Protein AF-H6QAI2-F1 (afdb_monomer_lite)

Sequence (310 aa):
MNLTTLIYILVVLDVVSALYLVNWGPFPLVIKELGAPTAYLNVYVHVPAAIVLYIAAAVALILAVWGVWRGASERVVKWMDFSAYAVALLGWYAFISGTIWAAESWGTPFALDPRQMSILVLALVFSIYPAIRRGVEDPDRSVKLAQVFIIAGFVLVVVSLVAPIVAQALHPRPGSTLTGTMGAYMGVRILLLTALFFALFFSKARGAGWLYVAGALAAVLLMYPWFVHHPLRVVNVTQSTIVLEDGTTLNVPPDSVLSPAFFNGTPTLPKNFVAVEGGGVFLVRHFSAYVNTALYFAFIFILLKIRERL

InterPro domains:
  IPR002541 Cytochrome c assembly protein [PF01578] (30-159)
  IPR045062 Cytochrome c-type biogenesis protein CcsA/CcmC [PTHR30071] (44-198)

Foldseek 3Di:
DDLLVVLLVLLVCLLVLLLCQLVPNDWDLDDPFAFARLLCSLLQLQVLLVLLLLVLLVLLLVLLVCCVVPNHDPLSLLSNLLSLVSNLLSLVLNLVLCLLSCCGGVVHSCPVFQLSVLSVVLNVLSVCLVCLCPVDPDNRVSSNVSSVSSNVSCVSVVSNLCVVVPDPGPDDHPPPQLDDRSNVSSVVSNVSVNSSSVSLSPDANVPSLVSLVVSLVVLVVLLVCCVPFVWFFFADDDQQWTATPVRDIDRHGCCQAPPPCDDPNHGRRGSFTWGADPNDIYTDRDSSSSVSSSSSSVSVSVSSVVSVVD

Structure (mmCIF, N/CA/C/O backbone):
data_AF-H6QAI2-F1
#
_entry.id   AF-H6QAI2-F1
#
loop_
_atom_site.group_PDB
_atom_site.id
_atom_site.type_symbol
_atom_site.label_atom_id
_atom_site.label_alt_id
_atom_site.label_comp_id
_atom_site.label_asym_id
_atom_site.label_entity_id
_atom_site.label_seq_id
_atom_site.pdbx_PDB_ins_code
_atom_site.Cartn_x
_atom_site.Cartn_y
_atom_site.Cartn_z
_atom_site.occupancy
_atom_site.B_iso_or_equiv
_atom_site.auth_seq_id
_atom_site.auth_comp_id
_atom_site.auth_asym_id
_atom_site.auth_atom_id
_atom_site.pdbx_PDB_model_num
ATOM 1 N N . MET A 1 1 ? -20.106 20.732 3.509 1.00 79.81 1 MET A N 1
ATOM 2 C CA . MET A 1 1 ? -20.126 19.373 2.919 1.00 79.81 1 MET A CA 1
ATOM 3 C C . MET A 1 1 ? -20.274 18.360 4.043 1.00 79.81 1 MET A C 1
ATOM 5 O O . MET A 1 1 ? -19.579 18.508 5.039 1.00 79.81 1 MET A O 1
ATOM 9 N N . ASN A 1 2 ? -21.185 17.387 3.938 1.00 93.38 2 ASN A N 1
ATOM 10 C CA . ASN A 1 2 ? -21.322 16.363 4.980 1.00 93.38 2 ASN A CA 1
ATOM 11 C C . ASN A 1 2 ? -20.211 15.299 4.857 1.00 93.38 2 ASN A C 1
ATOM 13 O O . ASN A 1 2 ? -19.586 15.151 3.804 1.00 93.38 2 ASN A O 1
ATOM 17 N N . LEU A 1 3 ? -19.959 14.561 5.939 1.00 92.94 3 LEU A N 1
ATOM 18 C CA . LEU A 1 3 ? -18.847 13.612 6.000 1.00 92.94 3 LEU A CA 1
ATOM 19 C C . LEU A 1 3 ? -19.011 12.418 5.045 1.00 92.94 3 LEU A C 1
ATOM 21 O O . LEU A 1 3 ? -18.030 11.896 4.528 1.00 92.94 3 LEU A O 1
ATOM 25 N N . THR A 1 4 ? -20.243 11.998 4.769 1.00 94.81 4 THR A N 1
ATOM 26 C CA . THR A 1 4 ? -20.512 10.917 3.815 1.00 94.81 4 THR A CA 1
ATOM 27 C C . THR A 1 4 ? -20.112 11.324 2.398 1.00 94.81 4 THR A C 1
ATOM 29 O O . THR A 1 4 ? -19.421 10.566 1.722 1.00 94.81 4 THR A O 1
ATOM 32 N N . THR A 1 5 ? -20.472 12.536 1.967 1.00 95.56 5 THR A N 1
ATOM 33 C CA . THR A 1 5 ? -20.042 13.115 0.688 1.00 95.56 5 THR A CA 1
ATOM 34 C C . THR A 1 5 ? -18.521 13.231 0.620 1.00 95.56 5 THR A C 1
ATOM 36 O O . THR A 1 5 ? -17.943 12.898 -0.410 1.00 95.56 5 THR A O 1
ATOM 39 N N . LEU A 1 6 ? -17.861 13.623 1.719 1.00 96.50 6 LEU A N 1
ATOM 40 C CA . LEU A 1 6 ? -16.397 13.636 1.779 1.00 96.50 6 LEU A CA 1
ATOM 41 C C . LEU A 1 6 ? -15.812 12.241 1.520 1.00 96.50 6 LEU A C 1
ATOM 43 O O . LEU A 1 6 ? -14.907 12.120 0.705 1.00 96.50 6 LEU A O 1
ATOM 47 N N . ILE A 1 7 ? -16.340 11.187 2.154 1.00 97.19 7 ILE A N 1
ATOM 48 C CA . ILE A 1 7 ? -15.856 9.814 1.933 1.00 97.19 7 ILE A CA 1
ATOM 49 C C . ILE A 1 7 ? -16.009 9.408 0.462 1.00 97.19 7 ILE A C 1
ATOM 51 O O . ILE A 1 7 ? -15.068 8.861 -0.102 1.00 97.19 7 ILE A O 1
ATOM 55 N N . TYR A 1 8 ? -17.139 9.709 -0.187 1.00 97.44 8 TYR A N 1
ATOM 56 C CA . TYR A 1 8 ? -17.305 9.440 -1.622 1.00 97.44 8 TYR A CA 1
ATOM 57 C C . TYR A 1 8 ? -16.247 10.144 -2.476 1.00 97.44 8 TYR A C 1
ATOM 59 O O . TYR A 1 8 ? -15.659 9.516 -3.353 1.00 97.44 8 TYR A O 1
ATOM 67 N N . ILE A 1 9 ? -15.971 11.420 -2.197 1.00 97.94 9 ILE A N 1
ATOM 68 C CA . ILE A 1 9 ? -14.936 12.180 -2.907 1.00 97.94 9 ILE A CA 1
ATOM 69 C C . ILE A 1 9 ? -13.562 11.546 -2.686 1.00 97.94 9 ILE A C 1
ATOM 71 O O . ILE A 1 9 ? -12.840 11.323 -3.652 1.00 97.94 9 ILE A O 1
ATOM 75 N N . LEU A 1 10 ? -13.214 11.205 -1.442 1.00 98.31 10 LEU A N 1
ATOM 76 C CA . LEU A 1 10 ? -11.937 10.563 -1.124 1.00 98.31 10 LEU A CA 1
ATOM 77 C C . LEU A 1 10 ? -11.791 9.214 -1.841 1.00 98.31 10 LEU A C 1
ATOM 79 O O . LEU A 1 10 ? -10.725 8.941 -2.377 1.00 98.31 10 LEU A O 1
ATOM 83 N N . VAL A 1 11 ? -12.858 8.412 -1.917 1.00 98.38 11 VAL A N 1
ATOM 84 C CA . VAL A 1 11 ? -12.867 7.134 -2.650 1.00 98.38 11 VAL A CA 1
ATOM 85 C C . VAL A 1 11 ? -12.679 7.346 -4.154 1.00 98.38 11 VAL A C 1
ATOM 87 O O . VAL A 1 11 ? -11.876 6.649 -4.768 1.00 98.38 11 VAL A O 1
ATOM 90 N N . VAL A 1 12 ? -13.374 8.311 -4.763 1.00 98.44 12 VAL A N 1
ATOM 91 C CA . VAL A 1 12 ? -13.206 8.621 -6.196 1.00 98.44 12 VAL A CA 1
ATOM 92 C C . VAL A 1 12 ? -11.781 9.083 -6.482 1.00 98.44 12 VAL A C 1
ATOM 94 O O . VAL A 1 12 ? -11.136 8.557 -7.387 1.00 98.44 12 VAL A O 1
ATOM 97 N N . LEU A 1 13 ? -11.269 10.030 -5.691 1.00 98.56 13 LEU A N 1
ATOM 98 C CA . LEU A 1 13 ? -9.896 10.517 -5.822 1.00 98.56 13 LEU A CA 1
ATOM 99 C C . LEU A 1 13 ? -8.891 9.382 -5.643 1.00 98.56 13 LEU A C 1
ATOM 101 O O . LEU A 1 13 ? -7.888 9.338 -6.351 1.00 98.56 13 LEU A O 1
ATOM 105 N N . ASP A 1 14 ? -9.155 8.454 -4.726 1.00 98.62 14 ASP A N 1
ATOM 106 C CA . ASP A 1 14 ? -8.298 7.306 -4.479 1.00 98.62 14 ASP A CA 1
ATOM 107 C C . ASP A 1 14 ? -8.252 6.365 -5.685 1.00 98.62 14 ASP A C 1
ATOM 109 O O . ASP A 1 14 ? -7.175 6.111 -6.225 1.00 98.62 14 ASP A O 1
ATOM 113 N N . VAL A 1 15 ? -9.408 5.922 -6.176 1.00 98.62 15 VAL A N 1
ATOM 114 C CA . VAL A 1 15 ? -9.481 5.032 -7.343 1.00 98.62 15 VAL A CA 1
ATOM 115 C C . VAL A 1 15 ? -8.829 5.672 -8.569 1.00 98.62 15 VAL A C 1
ATOM 117 O O . VAL A 1 15 ? -7.979 5.051 -9.210 1.00 98.62 15 VAL A O 1
ATOM 120 N N . VAL A 1 16 ? -9.169 6.929 -8.866 1.00 98.56 16 VAL A N 1
ATOM 121 C CA . VAL A 1 16 ? -8.638 7.649 -10.033 1.00 98.56 16 VAL A CA 1
ATOM 122 C C . VAL A 1 16 ? -7.129 7.836 -9.921 1.00 98.56 16 VAL A C 1
ATOM 124 O O . VAL A 1 16 ? -6.408 7.552 -10.875 1.00 98.56 16 VAL A O 1
ATOM 127 N N . SER A 1 17 ? -6.625 8.276 -8.766 1.00 98.56 17 SER A N 1
ATOM 128 C CA . SER A 1 17 ? -5.187 8.517 -8.606 1.00 98.56 17 SER A CA 1
ATOM 129 C C . SER A 1 17 ? -4.365 7.229 -8.567 1.00 98.56 17 SER A C 1
ATOM 131 O O . SER A 1 17 ? -3.258 7.228 -9.096 1.00 98.56 17 SER A O 1
ATOM 133 N N . ALA A 1 18 ? -4.878 6.124 -8.007 1.00 98.56 18 ALA A N 1
ATOM 134 C CA . ALA A 1 18 ? -4.213 4.819 -8.088 1.00 98.56 18 ALA A CA 1
ATOM 135 C C . ALA A 1 18 ? -4.072 4.362 -9.546 1.00 98.56 18 ALA A C 1
ATOM 137 O O . ALA A 1 18 ? -2.953 4.109 -9.985 1.00 98.56 18 ALA A O 1
ATOM 138 N N . LEU A 1 19 ? -5.173 4.330 -10.308 1.00 98.56 19 LEU A N 1
ATOM 139 C CA . LEU A 1 19 ? -5.160 3.925 -11.721 1.00 98.56 19 LEU A CA 1
ATOM 140 C C . LEU A 1 19 ? -4.276 4.837 -12.576 1.00 98.56 19 LEU A C 1
ATOM 142 O O . LEU A 1 19 ? -3.519 4.356 -13.416 1.00 98.56 19 LEU A O 1
ATOM 146 N N . TYR A 1 20 ? -4.338 6.150 -12.340 1.00 98.38 20 TYR A N 1
ATOM 147 C CA . TYR A 1 20 ? -3.504 7.108 -13.053 1.00 98.38 20 TYR A CA 1
ATOM 148 C C . TYR A 1 20 ? -2.015 6.865 -12.786 1.00 98.38 20 TYR A C 1
ATOM 150 O O . TYR A 1 20 ? -1.219 6.745 -13.717 1.00 98.38 20 TYR A O 1
ATOM 158 N N . LEU A 1 21 ? -1.620 6.758 -11.516 1.00 98.19 21 LEU A N 1
ATOM 159 C CA . LEU A 1 21 ? -0.208 6.668 -11.154 1.00 98.19 21 LEU A CA 1
ATOM 160 C C . LEU A 1 21 ? 0.429 5.340 -11.556 1.00 98.19 21 LEU A C 1
ATOM 162 O O . LEU A 1 21 ? 1.591 5.342 -11.943 1.00 98.19 21 LEU A O 1
ATOM 166 N N . VAL A 1 22 ? -0.297 4.221 -11.545 1.00 97.56 22 VAL A N 1
ATOM 167 C CA . VAL A 1 22 ? 0.286 2.944 -12.001 1.00 97.56 22 VAL A CA 1
ATOM 168 C C . VAL A 1 22 ? 0.444 2.842 -13.517 1.00 97.56 22 V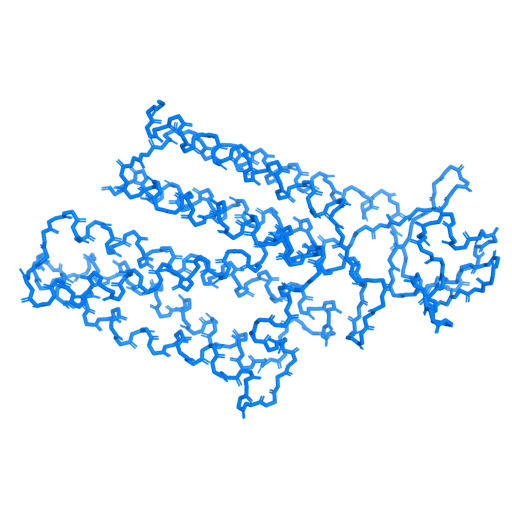AL A C 1
ATOM 170 O O . VAL A 1 22 ? 1.088 1.913 -13.994 1.00 97.56 22 VAL A O 1
ATOM 173 N N . ASN A 1 23 ? -0.093 3.800 -14.275 1.00 95.75 23 ASN A N 1
ATOM 174 C CA . ASN A 1 23 ? 0.022 3.823 -15.730 1.00 95.75 23 ASN A CA 1
ATOM 175 C C . ASN A 1 23 ? 0.916 4.971 -16.242 1.00 95.75 23 ASN A C 1
ATOM 177 O O . ASN A 1 23 ? 1.736 4.774 -17.148 1.00 95.75 23 ASN A O 1
ATOM 181 N N . TRP A 1 24 ? 0.802 6.148 -15.619 1.00 95.88 24 TRP A N 1
ATOM 182 C CA . TRP A 1 24 ? 1.478 7.392 -16.014 1.00 95.88 24 TRP A CA 1
ATOM 183 C C . TRP A 1 24 ? 2.294 8.049 -14.895 1.00 95.88 24 TRP A C 1
ATOM 185 O O . TRP A 1 24 ? 2.847 9.130 -15.094 1.00 95.88 24 TRP A O 1
ATOM 195 N N . GLY A 1 25 ? 2.376 7.437 -13.714 1.00 95.94 25 GLY A N 1
ATOM 196 C CA . GLY A 1 25 ? 3.199 7.957 -12.629 1.00 95.94 25 GLY A CA 1
ATOM 197 C C . GLY A 1 25 ? 4.687 7.958 -12.998 1.00 95.94 25 GLY A C 1
ATOM 198 O O . GLY A 1 25 ? 5.134 7.111 -13.777 1.00 95.94 25 GLY A O 1
ATOM 199 N N . PRO A 1 26 ? 5.479 8.900 -12.462 1.00 94.62 26 PRO A N 1
ATOM 200 C CA . PRO A 1 26 ? 6.922 8.866 -12.646 1.00 94.62 26 PRO A CA 1
ATOM 201 C C . PRO A 1 26 ? 7.535 7.621 -11.989 1.00 94.62 26 PRO A C 1
ATOM 203 O O . PRO A 1 26 ? 7.144 7.201 -10.907 1.00 94.62 26 PRO A O 1
ATOM 206 N N . PHE A 1 27 ? 8.547 7.049 -12.626 1.00 93.44 27 PHE A N 1
ATOM 207 C CA . PHE A 1 27 ? 9.311 5.916 -12.107 1.00 93.44 27 PHE A CA 1
ATOM 208 C C . PHE A 1 27 ? 10.804 6.168 -12.370 1.00 93.44 27 PHE A C 1
ATOM 210 O O . PHE A 1 27 ? 11.141 6.961 -13.256 1.00 93.44 27 PHE A O 1
ATOM 217 N N . PRO A 1 28 ? 11.719 5.566 -11.591 1.00 91.62 28 PRO A N 1
ATOM 218 C CA . PRO A 1 28 ? 13.151 5.690 -11.849 1.00 91.62 28 PRO A CA 1
ATOM 219 C C . PRO A 1 28 ? 13.490 5.148 -13.240 1.00 91.62 28 PRO A C 1
ATOM 221 O O . PRO A 1 28 ? 13.043 4.070 -13.598 1.00 91.62 28 PRO A O 1
ATOM 224 N N . LEU A 1 29 ? 14.298 5.868 -14.017 1.00 90.31 29 LEU A N 1
ATOM 225 C CA . LEU A 1 29 ? 14.736 5.403 -15.342 1.00 90.31 29 LEU A CA 1
ATOM 226 C C . LEU A 1 29 ? 15.842 4.347 -15.259 1.00 90.31 29 LEU A C 1
ATOM 228 O O . LEU A 1 29 ? 15.966 3.501 -16.133 1.00 90.31 29 LEU A O 1
ATOM 232 N N . VAL A 1 30 ? 16.652 4.409 -14.202 1.00 87.81 30 VAL A N 1
ATOM 233 C CA . VAL A 1 30 ? 17.754 3.484 -13.946 1.00 87.81 30 VAL A CA 1
ATOM 234 C C . VAL A 1 30 ? 17.645 3.023 -12.501 1.00 87.81 30 VAL A C 1
ATOM 236 O O . VAL A 1 30 ? 17.558 3.846 -11.589 1.00 87.81 30 VAL A O 1
ATOM 239 N N . ILE A 1 31 ? 17.658 1.707 -12.299 1.00 87.75 31 ILE A N 1
ATOM 240 C CA . ILE A 1 31 ? 17.615 1.080 -10.976 1.00 87.75 31 ILE A CA 1
ATOM 241 C C . ILE A 1 31 ? 18.830 0.175 -10.774 1.00 87.75 31 ILE A C 1
ATOM 243 O O . ILE A 1 31 ? 19.316 -0.456 -11.724 1.00 87.75 31 ILE A O 1
ATOM 247 N N . LYS A 1 32 ? 19.318 0.115 -9.532 1.00 80.06 32 LYS A N 1
ATOM 248 C CA . LYS A 1 32 ? 20.446 -0.752 -9.151 1.00 80.06 32 LYS A CA 1
ATOM 249 C C . LYS A 1 32 ? 19.988 -2.188 -8.936 1.00 80.06 32 LYS A C 1
ATOM 251 O O . LYS A 1 32 ? 20.739 -3.123 -9.189 1.00 80.06 32 LYS A O 1
ATOM 256 N N . GLU A 1 33 ? 18.759 -2.326 -8.471 1.00 78.31 33 GLU A N 1
ATOM 257 C CA . GLU A 1 33 ? 18.063 -3.560 -8.179 1.00 78.31 33 GLU A CA 1
ATOM 258 C C . GLU A 1 33 ? 17.837 -4.388 -9.450 1.00 78.31 33 GLU A C 1
ATOM 260 O O . GLU A 1 33 ? 18.042 -3.933 -10.588 1.00 78.31 33 GLU A O 1
ATOM 265 N N . LEU A 1 34 ? 17.428 -5.639 -9.250 1.00 73.25 34 LEU A N 1
ATOM 266 C CA . LEU A 1 34 ? 17.003 -6.486 -10.352 1.00 73.25 34 LEU A CA 1
ATOM 267 C C . LEU A 1 34 ? 15.661 -5.973 -10.898 1.00 73.25 34 LEU A C 1
ATOM 269 O O . LEU A 1 34 ? 14.953 -5.192 -10.261 1.00 73.25 34 LEU A O 1
ATOM 273 N N . GLY A 1 35 ? 15.342 -6.393 -12.115 1.00 86.56 35 GLY A N 1
ATOM 274 C CA . GLY A 1 35 ? 14.010 -6.212 -12.674 1.00 86.56 35 GLY A CA 1
ATOM 275 C C . GLY A 1 35 ? 13.729 -4.909 -13.427 1.00 86.56 35 GLY A C 1
ATOM 276 O O . GLY A 1 35 ? 14.603 -4.076 -13.655 1.00 86.56 35 GLY A O 1
ATOM 277 N N . ALA A 1 36 ? 12.487 -4.767 -13.876 1.00 93.25 36 ALA A N 1
ATOM 278 C CA . ALA A 1 36 ? 12.009 -3.682 -14.715 1.00 93.25 36 ALA A CA 1
ATOM 279 C C . ALA A 1 36 ? 11.800 -2.391 -13.905 1.00 93.25 36 ALA A C 1
ATOM 281 O O . ALA A 1 36 ? 11.063 -2.403 -12.915 1.00 93.25 36 ALA A O 1
ATOM 282 N N . PRO A 1 37 ? 12.340 -1.242 -14.350 1.00 94.31 37 PRO A N 1
ATOM 283 C CA . PRO A 1 37 ? 12.071 0.046 -13.717 1.00 94.31 37 PRO A CA 1
ATOM 284 C C . PRO A 1 37 ? 10.577 0.392 -13.606 1.00 94.31 37 PRO A C 1
ATOM 286 O O . PRO A 1 37 ? 10.146 0.945 -12.595 1.00 94.31 37 PRO A O 1
ATOM 289 N N . THR A 1 38 ? 9.745 -0.013 -14.573 1.00 95.69 38 THR A N 1
ATOM 290 C CA . THR A 1 38 ? 8.281 0.164 -14.487 1.00 95.69 38 THR A CA 1
ATOM 291 C C . THR A 1 38 ? 7.621 -0.626 -13.350 1.00 95.69 38 THR A C 1
ATOM 293 O O . THR A 1 38 ? 6.511 -0.279 -12.949 1.00 95.69 38 THR A O 1
ATOM 296 N N . ALA A 1 39 ? 8.281 -1.627 -12.757 1.00 95.88 39 ALA A N 1
ATOM 297 C CA . ALA A 1 39 ? 7.786 -2.292 -11.551 1.00 95.88 39 ALA A CA 1
ATOM 298 C C . ALA A 1 39 ? 7.778 -1.358 -10.328 1.00 95.88 39 ALA A C 1
ATOM 300 O O . ALA A 1 39 ? 7.004 -1.583 -9.401 1.00 95.88 39 ALA A O 1
ATOM 301 N N . TYR A 1 40 ? 8.547 -0.263 -10.321 1.00 94.44 40 TYR A N 1
ATOM 302 C CA . TYR A 1 40 ? 8.503 0.720 -9.230 1.00 94.44 40 TYR A CA 1
ATOM 303 C C . TYR A 1 40 ? 7.179 1.481 -9.153 1.00 94.44 40 TYR A C 1
ATOM 305 O O . TYR A 1 40 ? 6.894 2.077 -8.121 1.00 94.44 40 TYR A O 1
ATOM 313 N N . LEU A 1 41 ? 6.316 1.401 -10.170 1.00 96.44 41 LEU A N 1
ATOM 314 C CA . LEU A 1 41 ? 4.958 1.953 -10.112 1.00 96.44 41 LEU A CA 1
ATOM 315 C C . LEU A 1 41 ? 4.107 1.311 -8.998 1.00 96.44 41 LEU A C 1
ATOM 317 O O . LEU A 1 41 ? 3.179 1.943 -8.494 1.00 96.44 41 LEU A O 1
ATOM 321 N N . ASN A 1 42 ? 4.481 0.112 -8.527 1.00 97.06 42 ASN A N 1
ATOM 322 C CA . ASN A 1 42 ? 3.912 -0.509 -7.325 1.00 97.06 42 ASN A CA 1
ATOM 323 C C . ASN A 1 42 ? 3.989 0.391 -6.086 1.00 97.06 42 ASN A C 1
ATOM 325 O O . ASN A 1 42 ? 3.133 0.295 -5.204 1.00 97.06 42 ASN A O 1
ATOM 329 N N . VAL A 1 43 ? 4.979 1.287 -6.020 1.00 95.56 43 VAL A N 1
ATOM 330 C CA . VAL A 1 43 ? 5.183 2.202 -4.894 1.00 95.56 43 VAL A CA 1
ATOM 331 C C . VAL A 1 43 ? 3.926 3.020 -4.583 1.00 95.56 43 VAL A C 1
ATOM 333 O O . VAL A 1 43 ? 3.644 3.285 -3.417 1.00 95.56 43 VAL A O 1
ATOM 336 N N . TYR A 1 44 ? 3.129 3.356 -5.601 1.00 97.69 44 TYR A N 1
ATOM 337 C CA . TYR A 1 44 ? 1.953 4.218 -5.479 1.00 97.69 44 TYR A CA 1
ATOM 338 C C . TYR A 1 44 ? 0.739 3.569 -4.825 1.00 97.69 44 TYR A C 1
ATOM 340 O O . TYR A 1 44 ? -0.152 4.287 -4.374 1.00 97.69 44 TYR A O 1
ATOM 348 N N . VAL A 1 45 ? 0.703 2.241 -4.755 1.00 98.25 45 VAL A N 1
ATOM 349 C CA . VAL A 1 45 ? -0.387 1.485 -4.117 1.00 98.25 45 VAL A CA 1
ATOM 350 C C . VAL A 1 45 ? 0.108 0.735 -2.884 1.00 98.25 45 VAL A C 1
ATOM 352 O O . VAL A 1 45 ? -0.570 0.715 -1.858 1.00 98.25 45 VAL A O 1
ATOM 355 N N . HIS A 1 46 ? 1.339 0.224 -2.931 1.00 97.69 46 HIS A N 1
ATOM 356 C CA . HIS A 1 46 ? 1.950 -0.515 -1.835 1.00 97.69 46 HIS A CA 1
ATOM 357 C C . HIS A 1 46 ? 2.306 0.395 -0.651 1.00 97.69 46 HIS A C 1
ATOM 359 O O . HIS A 1 46 ? 1.854 0.166 0.472 1.00 97.69 46 HIS A O 1
ATOM 365 N N . VAL A 1 47 ? 3.098 1.451 -0.885 1.00 96.56 47 VAL A N 1
ATOM 366 C CA . VAL A 1 47 ? 3.645 2.268 0.211 1.00 96.56 47 VAL A CA 1
ATOM 367 C C . VAL A 1 47 ? 2.557 3.068 0.932 1.00 96.56 47 VAL A C 1
ATOM 369 O O . VAL A 1 47 ? 2.537 3.014 2.161 1.00 96.56 47 VAL A O 1
ATOM 372 N N . PRO A 1 48 ? 1.610 3.756 0.257 1.00 97.75 48 PRO A N 1
ATOM 373 C CA . PRO A 1 48 ? 0.530 4.450 0.954 1.00 97.75 48 PRO A CA 1
ATOM 374 C C . PRO A 1 48 ? -0.285 3.541 1.876 1.00 97.75 48 PRO A C 1
ATOM 376 O O . PRO A 1 48 ? -0.548 3.913 3.019 1.00 97.75 48 PRO A O 1
ATOM 379 N N . ALA A 1 49 ? -0.627 2.330 1.429 1.00 98.44 49 ALA A N 1
ATOM 380 C CA . ALA A 1 49 ? -1.346 1.365 2.255 1.00 98.44 49 ALA A CA 1
ATOM 381 C C . ALA A 1 49 ? -0.500 0.873 3.442 1.00 98.44 49 ALA A C 1
ATOM 383 O O . ALA A 1 49 ? -1.018 0.766 4.553 1.00 98.44 49 ALA A O 1
ATOM 384 N N . ALA A 1 50 ? 0.801 0.633 3.241 1.00 97.69 50 ALA A N 1
ATOM 385 C CA . ALA A 1 50 ? 1.727 0.254 4.310 1.00 97.69 50 ALA A CA 1
ATOM 386 C C . ALA A 1 50 ? 1.923 1.373 5.352 1.00 97.69 50 ALA A C 1
ATOM 388 O O . ALA A 1 50 ? 2.064 1.102 6.542 1.00 97.69 50 ALA A O 1
ATOM 389 N N . ILE A 1 51 ? 1.885 2.644 4.945 1.00 97.81 51 ILE A N 1
ATOM 390 C CA . ILE A 1 51 ? 1.900 3.766 5.894 1.00 97.81 51 ILE A CA 1
ATOM 391 C C . ILE A 1 51 ? 0.586 3.828 6.681 1.00 97.81 51 ILE A C 1
ATOM 393 O O . ILE A 1 51 ? 0.620 3.990 7.900 1.00 97.81 51 ILE A O 1
ATOM 397 N N . VAL A 1 52 ? -0.567 3.634 6.032 1.00 98.56 52 VAL A N 1
ATOM 398 C CA . VAL A 1 52 ? -1.858 3.594 6.743 1.00 98.56 52 VAL A CA 1
ATOM 399 C C . VAL A 1 52 ? -1.968 2.393 7.681 1.00 98.56 52 VAL A C 1
ATOM 401 O O . VAL A 1 52 ? -2.537 2.540 8.757 1.00 98.56 52 VAL A O 1
ATOM 404 N N . LEU A 1 53 ? -1.361 1.250 7.356 1.00 98.69 53 LEU A N 1
ATOM 405 C CA . LEU A 1 53 ? -1.174 0.132 8.288 1.00 98.69 53 LEU A CA 1
ATOM 406 C C . LEU A 1 53 ? -0.502 0.597 9.591 1.00 98.69 53 LEU A C 1
ATOM 408 O O . LEU A 1 53 ? -1.017 0.333 10.678 1.00 98.69 53 LEU A O 1
ATOM 412 N N . TYR A 1 54 ? 0.615 1.322 9.498 1.00 98.56 54 TYR A N 1
ATOM 413 C CA . TYR A 1 54 ? 1.317 1.827 10.681 1.00 98.56 54 TYR A CA 1
ATOM 414 C C . TYR A 1 54 ? 0.520 2.889 11.440 1.00 98.56 54 TYR A C 1
ATOM 416 O O . TYR A 1 54 ? 0.496 2.867 12.671 1.00 98.56 54 TYR A O 1
ATOM 424 N N . ILE A 1 55 ? -0.178 3.782 10.733 1.00 98.75 55 ILE A N 1
ATOM 425 C CA . ILE A 1 55 ? -1.074 4.769 11.353 1.00 98.75 55 ILE A CA 1
ATOM 426 C C . ILE A 1 55 ? -2.206 4.059 12.103 1.00 98.75 55 ILE A C 1
ATOM 428 O O . ILE A 1 55 ? -2.467 4.384 13.258 1.00 98.75 55 ILE A O 1
ATOM 432 N N . ALA A 1 56 ? -2.843 3.060 11.491 1.00 98.81 56 ALA A N 1
ATOM 433 C CA . ALA A 1 56 ? -3.895 2.275 12.124 1.00 98.81 56 ALA A CA 1
ATOM 434 C C . ALA A 1 56 ? -3.381 1.549 13.373 1.00 98.81 56 ALA A C 1
ATOM 436 O O . ALA A 1 56 ? -4.051 1.565 14.403 1.00 98.81 56 ALA A O 1
ATOM 437 N N . ALA A 1 57 ? -2.171 0.984 13.328 1.00 98.81 57 ALA A N 1
ATOM 438 C CA . ALA A 1 57 ? -1.560 0.353 14.495 1.00 98.81 57 ALA A CA 1
ATOM 439 C C . ALA A 1 57 ? -1.281 1.358 15.622 1.00 98.81 57 ALA A C 1
ATOM 441 O O . ALA A 1 57 ? -1.557 1.065 16.784 1.00 98.81 57 ALA A O 1
ATOM 442 N N . ALA A 1 58 ? -0.787 2.555 15.292 1.00 98.81 58 ALA A N 1
ATOM 443 C CA . ALA A 1 58 ? -0.546 3.612 16.273 1.00 98.81 58 ALA A CA 1
ATOM 444 C C . ALA A 1 58 ? -1.855 4.111 16.901 1.00 98.81 58 ALA A C 1
ATOM 446 O O . ALA A 1 58 ? -1.936 4.276 18.117 1.00 98.81 58 ALA A O 1
ATOM 447 N N . VAL A 1 59 ? -2.906 4.294 16.099 1.00 98.81 59 VAL A N 1
ATOM 448 C CA . VAL A 1 59 ? -4.233 4.677 16.599 1.00 98.81 59 VAL A CA 1
ATOM 449 C C . VAL A 1 59 ? -4.828 3.574 17.475 1.00 98.81 59 VAL A C 1
ATOM 451 O O . VAL A 1 59 ? -5.329 3.872 18.558 1.00 98.81 59 VAL A O 1
ATOM 454 N N . ALA A 1 60 ? -4.718 2.305 17.070 1.00 98.69 60 ALA A N 1
ATOM 455 C CA . ALA A 1 60 ? -5.142 1.170 17.885 1.00 98.69 60 ALA A CA 1
ATOM 456 C C . ALA A 1 60 ? -4.413 1.152 19.237 1.00 98.69 60 ALA A C 1
ATOM 458 O O . ALA A 1 60 ? -5.064 0.998 20.269 1.00 98.69 60 ALA A O 1
ATOM 459 N N . LEU A 1 61 ? -3.091 1.366 19.246 1.00 98.81 61 LEU A N 1
ATOM 460 C CA . LEU A 1 61 ? -2.288 1.451 20.468 1.00 98.81 61 LEU A CA 1
ATOM 461 C C . LEU A 1 61 ? -2.761 2.589 21.376 1.00 98.81 61 LEU A C 1
ATOM 463 O O . LEU A 1 61 ? -2.988 2.365 22.562 1.00 98.81 61 LEU A O 1
ATOM 467 N N . ILE A 1 62 ? -2.930 3.795 20.829 1.00 98.62 62 ILE A N 1
ATOM 468 C CA . ILE A 1 62 ? -3.374 4.967 21.596 1.00 98.62 62 ILE A CA 1
ATOM 469 C C . ILE A 1 62 ? -4.734 4.694 22.244 1.00 98.62 62 ILE A C 1
ATOM 471 O O . ILE A 1 62 ? -4.907 4.945 23.435 1.00 98.62 62 ILE A O 1
ATOM 475 N N . LEU A 1 63 ? -5.689 4.146 21.487 1.00 98.50 63 LEU A N 1
ATOM 476 C CA . LEU A 1 63 ? -7.024 3.820 21.994 1.00 98.50 63 LEU A CA 1
ATOM 477 C C . LEU A 1 63 ? -6.987 2.688 23.027 1.00 98.50 63 LEU A C 1
ATOM 479 O O . LEU A 1 63 ? -7.733 2.740 24.005 1.00 98.50 63 LEU A O 1
ATOM 483 N N . ALA A 1 64 ? -6.105 1.702 22.846 1.00 98.38 64 ALA A N 1
ATOM 484 C CA . ALA A 1 64 ? -5.919 0.616 23.796 1.00 98.38 64 ALA A CA 1
ATOM 485 C C . ALA A 1 64 ? -5.360 1.125 25.132 1.00 98.38 64 ALA A C 1
ATOM 487 O O . ALA A 1 64 ? -5.960 0.879 26.176 1.00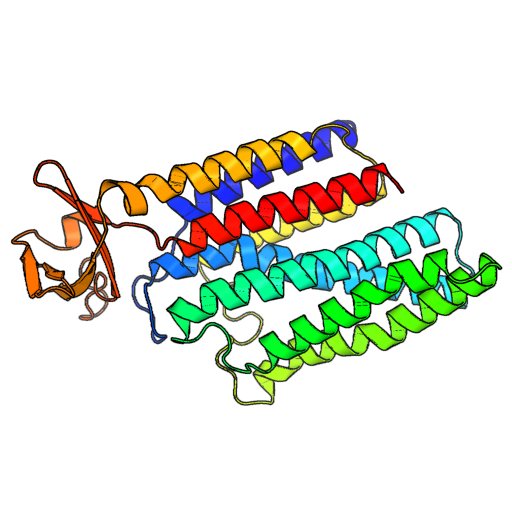 98.38 64 ALA A O 1
ATOM 488 N N . VAL A 1 65 ? -4.268 1.895 25.102 1.00 98.25 65 VAL A N 1
ATOM 489 C CA . VAL A 1 65 ? -3.651 2.495 26.299 1.00 98.25 65 VAL A CA 1
ATOM 490 C C . VAL A 1 65 ? -4.623 3.447 26.994 1.00 98.25 65 VAL A C 1
ATOM 492 O O . VAL A 1 65 ? -4.819 3.357 28.205 1.00 98.25 65 VAL A O 1
ATOM 495 N N . TRP A 1 66 ? -5.294 4.314 26.230 1.00 96.81 66 TRP A N 1
ATOM 496 C CA . TRP A 1 66 ? -6.323 5.205 26.765 1.00 96.81 66 TRP A CA 1
ATOM 497 C C . TRP A 1 66 ? -7.438 4.426 27.463 1.00 96.81 66 TRP A C 1
ATOM 499 O O . TRP A 1 66 ? -7.840 4.773 28.573 1.00 96.81 66 TRP A O 1
ATOM 509 N N . GLY A 1 67 ? -7.926 3.364 26.820 1.00 96.06 67 GLY A N 1
ATOM 510 C CA . GLY A 1 67 ? -8.993 2.525 27.343 1.00 96.06 67 GLY A CA 1
ATOM 511 C C . GLY A 1 67 ? -8.608 1.771 28.617 1.00 96.06 67 GLY A C 1
ATOM 512 O O . GLY A 1 67 ? -9.469 1.588 29.474 1.00 96.06 67 GLY A O 1
ATOM 513 N N . VAL A 1 68 ? -7.336 1.391 28.778 1.00 94.81 68 VAL A N 1
ATOM 514 C CA . VAL A 1 68 ? -6.818 0.817 30.033 1.00 94.81 68 VAL A CA 1
ATOM 515 C C . VAL A 1 68 ? -6.795 1.870 31.143 1.00 94.81 68 VAL A C 1
ATOM 517 O O . VAL A 1 68 ? -7.183 1.580 32.270 1.00 94.81 68 VAL A O 1
ATOM 520 N N . TRP A 1 69 ? -6.358 3.096 30.842 1.00 92.06 69 TRP A N 1
ATOM 521 C CA . TRP A 1 69 ? -6.159 4.138 31.858 1.00 92.06 69 TRP A CA 1
ATOM 522 C C . TRP A 1 69 ? -7.438 4.847 32.297 1.00 92.06 69 TRP A C 1
ATOM 524 O O . TRP A 1 69 ? -7.558 5.225 33.459 1.00 92.06 69 TRP A O 1
ATOM 534 N N . ARG A 1 70 ? -8.376 5.085 31.375 1.00 91.75 70 ARG A N 1
ATOM 535 C CA . ARG A 1 70 ? -9.579 5.899 31.628 1.00 91.75 70 ARG A CA 1
ATOM 536 C C . ARG A 1 70 ? -10.891 5.135 31.474 1.00 91.75 70 ARG A C 1
ATOM 538 O O . ARG A 1 70 ? -11.955 5.727 31.631 1.00 91.75 70 ARG A O 1
ATOM 545 N N . GLY A 1 71 ? -10.819 3.846 31.152 1.00 89.56 71 GLY A N 1
ATOM 546 C CA . GLY A 1 71 ? -11.960 3.085 30.663 1.00 89.56 71 GLY A CA 1
ATOM 547 C C . GLY A 1 71 ? -12.228 3.361 29.181 1.00 89.56 71 GLY A C 1
ATOM 548 O O . GLY A 1 71 ? -11.963 4.446 28.653 1.00 89.56 71 GLY A O 1
ATOM 549 N N . ALA A 1 72 ? -12.751 2.356 28.483 1.00 91.44 72 ALA A N 1
ATOM 550 C CA . ALA A 1 72 ? -13.082 2.457 27.069 1.00 91.44 72 ALA A CA 1
ATOM 551 C C . ALA A 1 72 ? -14.592 2.637 26.897 1.00 91.44 72 ALA A C 1
ATOM 553 O O . ALA A 1 72 ? -15.368 1.721 27.153 1.00 91.44 72 ALA A O 1
ATOM 554 N N . SER A 1 73 ? -15.013 3.815 26.433 1.00 95.19 73 SER A N 1
ATOM 555 C CA . SER A 1 73 ? -16.393 3.997 25.980 1.00 95.19 73 SER A CA 1
ATOM 556 C C . SER A 1 73 ? -16.663 3.139 24.743 1.00 95.19 73 SER A C 1
ATOM 558 O O . SER A 1 73 ? -15.744 2.816 23.989 1.00 95.19 73 SER A O 1
ATOM 560 N N . GLU A 1 74 ? -17.932 2.838 24.467 1.00 94.50 74 GLU A N 1
ATOM 561 C CA . GLU A 1 74 ? -18.327 2.056 23.286 1.00 94.50 74 GLU A CA 1
ATOM 562 C C . GLU A 1 74 ? -17.747 2.633 21.979 1.00 94.50 74 GLU A C 1
ATOM 564 O O . GLU A 1 74 ? -17.313 1.899 21.092 1.00 94.50 74 GLU A O 1
ATOM 569 N N . ARG A 1 75 ? -17.665 3.967 21.874 1.00 95.00 75 ARG A N 1
ATOM 570 C CA . ARG A 1 75 ? -17.060 4.654 20.725 1.00 95.00 75 ARG A CA 1
ATOM 571 C C . ARG A 1 75 ? -15.558 4.388 20.613 1.00 95.00 75 ARG A C 1
ATOM 573 O O . ARG A 1 75 ? -15.080 4.118 19.515 1.00 95.00 75 ARG A O 1
ATOM 580 N N . VAL A 1 76 ? -14.829 4.457 21.728 1.00 96.38 76 VAL A N 1
ATOM 581 C CA . VAL A 1 76 ? -13.387 4.157 21.774 1.00 96.38 76 VAL A CA 1
ATOM 582 C C . VAL A 1 76 ? -13.141 2.702 21.388 1.00 96.38 76 VAL A C 1
ATOM 584 O O . VAL A 1 76 ? -12.264 2.441 20.569 1.00 96.38 76 VAL A O 1
ATOM 587 N N . VAL A 1 77 ? -13.957 1.772 21.897 1.00 96.94 77 VAL A N 1
ATOM 588 C CA . VAL A 1 77 ? -13.885 0.350 21.526 1.00 96.94 77 VAL A CA 1
ATOM 589 C C . VAL A 1 77 ? -14.133 0.161 20.030 1.00 96.94 77 VAL A C 1
ATOM 591 O O . VAL A 1 77 ? -13.343 -0.505 19.373 1.00 96.94 77 VAL A O 1
ATOM 594 N N . LYS A 1 78 ? -15.152 0.806 19.449 1.00 96.88 78 LYS A N 1
ATOM 595 C CA . LYS A 1 78 ? -15.435 0.732 18.003 1.00 96.88 78 LYS A CA 1
ATOM 596 C C . LYS A 1 78 ? -14.284 1.244 17.137 1.00 96.88 78 LYS A C 1
ATOM 598 O O . LYS A 1 78 ? -13.952 0.623 16.129 1.00 96.88 78 LYS A O 1
ATOM 603 N N . TRP A 1 79 ? -13.669 2.368 17.506 1.00 98.19 79 TRP A N 1
ATOM 604 C CA . TRP A 1 79 ? -12.506 2.900 16.787 1.00 98.19 79 TRP A CA 1
ATOM 605 C C . TRP A 1 79 ? -11.269 2.016 16.947 1.00 98.19 79 TRP A C 1
ATOM 607 O O . TRP A 1 79 ? -10.521 1.835 15.985 1.00 98.19 79 TRP A O 1
ATOM 617 N N . MET A 1 80 ? -11.076 1.434 18.133 1.00 98.25 80 MET A N 1
ATOM 618 C CA . MET A 1 80 ? -9.997 0.488 18.409 1.00 98.25 80 MET A CA 1
ATOM 619 C C . MET A 1 80 ? -10.165 -0.774 17.560 1.00 98.25 80 MET A C 1
ATOM 621 O O . MET A 1 80 ? -9.235 -1.151 16.851 1.00 98.25 80 MET A O 1
ATOM 625 N N . ASP A 1 81 ? -11.366 -1.361 17.566 1.00 98.06 81 ASP A N 1
ATOM 626 C CA . ASP A 1 81 ? -11.714 -2.550 16.789 1.00 98.06 81 ASP A CA 1
ATOM 627 C C . ASP A 1 81 ? -11.484 -2.293 15.289 1.00 98.06 81 ASP A C 1
ATOM 629 O O . ASP A 1 81 ? -10.787 -3.059 14.623 1.00 98.06 81 ASP A O 1
ATOM 633 N N . PHE A 1 82 ? -11.996 -1.176 14.755 1.00 98.50 82 PHE A N 1
ATOM 634 C CA . PHE A 1 82 ? -11.791 -0.806 13.349 1.00 98.50 82 PHE A CA 1
ATOM 635 C C . PHE A 1 82 ? -10.306 -0.655 12.993 1.00 98.50 82 PHE A C 1
ATOM 637 O O . PHE A 1 82 ? -9.869 -1.157 11.957 1.00 98.50 82 PHE A O 1
ATOM 644 N N . SER A 1 83 ? -9.523 -0.013 13.863 1.00 98.69 83 SER A N 1
ATOM 645 C CA . SER A 1 83 ? -8.085 0.176 13.658 1.00 98.69 83 SER A CA 1
ATOM 646 C C . SER A 1 83 ? -7.334 -1.157 13.666 1.00 98.69 83 SER A C 1
ATOM 648 O O . SER A 1 83 ? -6.538 -1.412 12.769 1.00 98.69 83 SER A O 1
ATOM 650 N N . ALA A 1 84 ? -7.624 -2.051 14.615 1.00 98.56 84 ALA A N 1
ATOM 651 C CA . ALA A 1 84 ? -6.994 -3.369 14.689 1.00 98.56 84 ALA A CA 1
ATOM 652 C C . ALA A 1 84 ? -7.346 -4.260 13.484 1.00 98.56 84 ALA A C 1
ATOM 654 O O . ALA A 1 84 ? -6.471 -4.938 12.941 1.00 98.56 84 ALA A O 1
ATOM 655 N N . TYR A 1 85 ? -8.592 -4.216 12.999 1.00 98.38 85 TYR A N 1
ATOM 656 C CA . TYR A 1 85 ? -8.963 -4.907 11.760 1.00 98.38 85 TYR A CA 1
ATOM 657 C C . TYR A 1 85 ? -8.254 -4.323 10.534 1.00 98.38 85 TYR A C 1
ATOM 659 O O . TYR A 1 85 ? -7.841 -5.081 9.654 1.00 98.38 85 TYR A O 1
ATOM 667 N N . ALA A 1 86 ? -8.073 -3.000 10.479 1.00 98.62 86 ALA A N 1
ATOM 668 C CA . ALA A 1 86 ? -7.297 -2.358 9.424 1.00 98.62 86 ALA A CA 1
ATOM 669 C C . ALA A 1 86 ? -5.829 -2.816 9.442 1.00 98.62 86 ALA A C 1
ATOM 671 O O . ALA A 1 86 ? -5.271 -3.058 8.375 1.00 98.62 86 ALA A O 1
ATOM 672 N N . VAL A 1 87 ? -5.226 -3.012 10.623 1.00 98.81 87 VAL A N 1
ATOM 673 C CA . VAL A 1 87 ? -3.858 -3.548 10.746 1.00 98.81 87 VAL A CA 1
ATOM 674 C C . VAL A 1 87 ? -3.750 -4.949 10.152 1.00 98.81 87 VAL A C 1
ATOM 676 O O . VAL A 1 87 ? -2.869 -5.195 9.333 1.00 98.81 87 VAL A O 1
ATOM 679 N N . ALA A 1 88 ? -4.659 -5.861 10.509 1.00 98.56 88 ALA A N 1
ATOM 680 C CA . ALA A 1 88 ? -4.647 -7.218 9.957 1.00 98.56 88 ALA A CA 1
ATOM 681 C C . ALA A 1 88 ? -4.764 -7.197 8.423 1.00 98.56 88 ALA A C 1
ATOM 683 O O . ALA A 1 88 ? -3.971 -7.812 7.710 1.00 98.56 88 ALA A O 1
ATOM 684 N N . LEU A 1 89 ? -5.739 -6.443 7.915 1.00 98.56 89 LEU A N 1
ATOM 685 C CA . LEU A 1 89 ? -6.070 -6.395 6.497 1.00 98.56 89 LEU A CA 1
ATOM 686 C C . LEU A 1 89 ? -4.959 -5.741 5.664 1.00 98.56 89 LEU A C 1
ATOM 688 O O . LEU A 1 89 ? -4.500 -6.319 4.681 1.00 98.56 89 LEU A O 1
ATOM 692 N N . LEU A 1 90 ? -4.489 -4.558 6.065 1.00 98.81 90 LEU A N 1
ATOM 693 C CA . LEU A 1 90 ? -3.426 -3.851 5.348 1.00 98.81 90 LEU A CA 1
ATOM 694 C C . LEU A 1 90 ? -2.060 -4.527 5.525 1.00 98.81 90 LEU A C 1
ATOM 696 O O . LEU A 1 90 ? -1.231 -4.434 4.624 1.00 98.81 90 LEU A O 1
ATOM 700 N N . GLY A 1 91 ? -1.837 -5.252 6.627 1.00 98.69 91 GLY A N 1
ATOM 701 C CA . GLY A 1 91 ? -0.667 -6.112 6.815 1.00 98.69 91 GLY A CA 1
ATOM 702 C C . GLY A 1 91 ? -0.605 -7.230 5.777 1.00 98.69 91 GLY A C 1
ATOM 703 O O . GLY A 1 91 ? 0.421 -7.406 5.122 1.00 98.69 91 GLY A O 1
ATOM 704 N N . TRP A 1 92 ? -1.722 -7.928 5.552 1.00 98.81 92 TRP A N 1
ATOM 705 C CA . TRP A 1 92 ? -1.821 -8.934 4.491 1.00 98.81 92 TRP A CA 1
ATOM 706 C C . TRP A 1 92 ? -1.638 -8.336 3.101 1.00 98.81 92 TRP A C 1
ATOM 708 O O . TRP A 1 92 ? -0.891 -8.893 2.299 1.00 98.81 92 TRP A O 1
ATOM 718 N N . TYR A 1 93 ? -2.260 -7.187 2.821 1.00 98.81 93 TYR A N 1
ATOM 719 C CA . TYR A 1 93 ? -2.042 -6.492 1.555 1.00 98.81 93 TYR A CA 1
ATOM 720 C C . TYR A 1 93 ? -0.563 -6.147 1.353 1.00 98.81 93 TYR A C 1
ATOM 722 O O . TYR A 1 93 ? -0.012 -6.443 0.293 1.00 98.81 93 TYR A O 1
ATOM 730 N N . ALA A 1 94 ? 0.094 -5.554 2.354 1.00 98.38 94 ALA A N 1
ATOM 731 C CA . ALA A 1 94 ? 1.504 -5.186 2.282 1.00 98.38 94 ALA A CA 1
ATOM 732 C C . ALA A 1 94 ? 2.389 -6.419 2.056 1.00 98.38 94 ALA A C 1
ATOM 734 O O . ALA A 1 94 ? 3.244 -6.396 1.174 1.00 98.38 94 ALA A O 1
ATOM 735 N N . PHE A 1 95 ? 2.147 -7.522 2.771 1.00 98.44 95 PHE A N 1
ATOM 736 C CA . PHE A 1 95 ? 2.882 -8.764 2.542 1.00 98.44 95 PHE A CA 1
ATOM 737 C C . PHE A 1 95 ? 2.680 -9.290 1.116 1.00 98.44 95 PHE A C 1
ATOM 739 O O . PHE A 1 95 ? 3.659 -9.502 0.406 1.00 98.44 95 PHE A O 1
ATOM 746 N N . ILE A 1 96 ? 1.435 -9.459 0.661 1.00 98.62 96 ILE A N 1
ATOM 747 C CA . ILE A 1 96 ? 1.135 -10.063 -0.648 1.00 98.62 96 ILE A CA 1
ATOM 748 C C . ILE A 1 96 ? 1.664 -9.181 -1.781 1.00 98.62 96 ILE A C 1
ATOM 750 O O . ILE A 1 96 ? 2.387 -9.660 -2.652 1.00 98.62 96 ILE A O 1
ATOM 754 N N . SER A 1 97 ? 1.354 -7.885 -1.749 1.00 98.50 97 SER A N 1
ATOM 755 C CA . SER A 1 97 ? 1.776 -6.959 -2.804 1.00 98.50 97 SER A CA 1
ATOM 756 C C . SER A 1 97 ? 3.292 -6.775 -2.848 1.00 98.50 97 SER A C 1
ATOM 758 O O . SER A 1 97 ? 3.876 -6.747 -3.933 1.00 98.50 97 SER A O 1
ATOM 760 N N . GLY A 1 98 ? 3.943 -6.720 -1.680 1.00 96.62 98 GLY A N 1
ATOM 761 C CA . GLY A 1 98 ? 5.399 -6.693 -1.575 1.00 96.62 98 GLY A CA 1
ATOM 762 C C . GLY A 1 98 ? 6.039 -7.972 -2.114 1.00 96.62 98 GLY A C 1
ATOM 763 O O . GLY A 1 98 ? 6.998 -7.888 -2.865 1.00 96.62 98 GLY A O 1
ATOM 764 N N . THR A 1 99 ? 5.465 -9.141 -1.822 1.00 97.38 99 THR A N 1
ATOM 765 C CA . THR A 1 99 ? 5.920 -10.449 -2.335 1.00 97.38 99 THR A CA 1
ATOM 766 C C . THR A 1 99 ? 5.810 -10.535 -3.865 1.00 97.38 99 THR A C 1
ATOM 768 O O . THR A 1 99 ? 6.737 -10.991 -4.531 1.00 97.38 99 THR A O 1
ATOM 771 N N . ILE A 1 100 ? 4.714 -10.041 -4.454 1.00 97.56 100 ILE A N 1
ATOM 772 C CA . ILE A 1 100 ? 4.534 -9.991 -5.918 1.00 97.56 100 ILE A CA 1
ATOM 773 C C . ILE A 1 100 ? 5.561 -9.056 -6.567 1.00 97.56 100 ILE A C 1
ATOM 775 O O . ILE A 1 100 ? 6.104 -9.360 -7.627 1.00 97.56 100 ILE A O 1
ATOM 779 N N . TRP A 1 101 ? 5.840 -7.913 -5.939 1.00 95.94 101 TRP A N 1
ATOM 780 C CA . TRP A 1 101 ? 6.829 -6.964 -6.445 1.00 95.94 101 TRP A CA 1
ATOM 781 C C . TRP A 1 101 ? 8.270 -7.478 -6.277 1.00 95.94 101 TRP A C 1
ATOM 783 O O . TRP A 1 101 ? 9.078 -7.351 -7.197 1.00 95.94 101 TRP A O 1
ATOM 793 N N . ALA A 1 102 ? 8.572 -8.131 -5.154 1.00 95.44 102 ALA A N 1
ATOM 794 C CA . ALA A 1 102 ? 9.867 -8.737 -4.852 1.00 95.44 102 ALA A CA 1
ATOM 795 C C . ALA A 1 102 ? 10.315 -9.753 -5.909 1.00 95.44 102 ALA A C 1
ATOM 797 O O . ALA A 1 102 ? 11.495 -9.787 -6.249 1.00 95.44 102 ALA A O 1
ATOM 798 N N . ALA A 1 103 ? 9.385 -10.523 -6.485 1.00 94.94 103 ALA A N 1
ATOM 799 C CA . ALA A 1 103 ? 9.703 -11.463 -7.559 1.00 94.94 103 ALA A CA 1
ATOM 800 C C . ALA A 1 103 ? 10.462 -10.793 -8.716 1.00 94.94 103 ALA A C 1
ATOM 802 O O . ALA A 1 103 ? 11.445 -11.344 -9.202 1.00 94.94 103 ALA A O 1
ATOM 803 N N . GLU A 1 104 ? 10.058 -9.577 -9.091 1.00 93.06 104 GLU A N 1
ATOM 804 C CA . GLU A 1 104 ? 10.718 -8.811 -10.148 1.00 93.06 104 GLU A CA 1
ATOM 805 C C . GLU A 1 104 ? 11.940 -8.046 -9.623 1.00 93.06 104 GLU A C 1
ATOM 807 O O . GLU A 1 104 ? 13.009 -8.092 -10.226 1.00 93.06 104 GLU A O 1
ATOM 812 N N . SER A 1 105 ? 11.813 -7.351 -8.488 1.00 91.81 105 SER A N 1
ATOM 813 C CA . SER A 1 105 ? 12.873 -6.452 -8.010 1.00 91.81 105 SER A CA 1
ATOM 814 C C . SER A 1 105 ? 14.048 -7.155 -7.326 1.00 91.81 105 SER A C 1
ATOM 816 O O . SER A 1 105 ? 15.159 -6.621 -7.291 1.00 91.81 105 SER A O 1
ATOM 818 N N . TRP A 1 106 ? 13.819 -8.342 -6.769 1.00 92.94 106 TRP A N 1
ATOM 819 C CA . TRP A 1 106 ? 14.793 -9.120 -5.996 1.00 92.94 106 TRP A CA 1
ATOM 820 C C . TRP A 1 106 ? 15.092 -10.487 -6.622 1.00 92.94 106 TRP A C 1
ATOM 822 O O . TRP A 1 106 ? 15.941 -11.213 -6.114 1.00 92.94 106 TRP A O 1
ATOM 832 N N . GLY A 1 107 ? 14.402 -10.853 -7.708 1.00 92.12 107 GLY A N 1
ATOM 833 C CA . GLY A 1 107 ? 14.547 -12.151 -8.375 1.00 92.12 107 GLY A CA 1
ATOM 834 C C . GLY A 1 107 ? 13.898 -13.326 -7.632 1.00 92.12 107 GLY A C 1
ATOM 835 O O . GLY A 1 107 ? 13.995 -14.464 -8.082 1.00 92.12 107 GLY A O 1
ATOM 836 N N . THR A 1 108 ? 13.236 -13.081 -6.498 1.00 93.88 108 THR A N 1
ATOM 837 C CA . THR A 1 108 ? 12.478 -14.090 -5.749 1.00 93.88 108 THR A CA 1
ATOM 838 C C . THR A 1 108 ? 11.305 -13.433 -5.019 1.00 93.88 108 THR A C 1
ATOM 840 O O . THR A 1 108 ? 11.482 -12.367 -4.425 1.00 93.88 108 THR A O 1
ATOM 843 N N . PRO A 1 109 ? 10.103 -14.042 -5.017 1.00 93.19 109 PRO A N 1
ATOM 844 C CA . PRO A 1 109 ? 8.981 -13.528 -4.234 1.00 93.19 109 PRO A CA 1
ATOM 845 C C . PRO A 1 109 ? 9.262 -13.587 -2.728 1.00 93.19 109 PRO A C 1
ATOM 847 O O . PRO A 1 109 ? 8.740 -12.778 -1.964 1.00 93.19 109 PRO A O 1
ATOM 850 N N . PHE A 1 110 ? 10.096 -14.530 -2.288 1.00 92.19 110 PHE A N 1
ATOM 851 C CA . PHE A 1 110 ? 10.356 -14.786 -0.879 1.00 92.19 110 PHE A CA 1
ATOM 852 C C . PHE A 1 110 ? 11.856 -14.726 -0.606 1.00 92.19 110 PHE A C 1
ATOM 854 O O . PHE A 1 110 ? 12.570 -15.722 -0.711 1.00 92.19 110 PHE A O 1
ATOM 861 N N . ALA A 1 111 ? 12.333 -13.526 -0.276 1.00 88.31 111 ALA A N 1
ATOM 862 C CA . ALA A 1 111 ? 13.749 -13.260 -0.028 1.00 88.31 111 ALA A CA 1
ATOM 863 C C . ALA A 1 111 ? 14.152 -13.420 1.446 1.00 88.31 111 ALA A C 1
ATOM 865 O O . ALA A 1 111 ? 15.298 -13.147 1.791 1.00 88.31 111 ALA A O 1
ATOM 866 N N . LEU A 1 112 ? 13.209 -13.804 2.322 1.00 91.19 112 LEU A N 1
ATOM 867 C CA . LEU A 1 112 ? 13.378 -13.765 3.781 1.00 91.19 112 LEU A CA 1
ATOM 868 C C . LEU A 1 112 ? 13.840 -12.383 4.284 1.00 91.19 112 LEU A C 1
ATOM 870 O O . LEU A 1 112 ? 14.515 -12.279 5.308 1.00 91.19 112 LEU A O 1
ATOM 874 N N . ASP A 1 113 ? 13.464 -11.312 3.575 1.00 94.88 113 ASP A N 1
ATOM 875 C CA . ASP A 1 113 ? 13.824 -9.951 3.960 1.00 94.88 113 ASP A CA 1
ATOM 876 C C . ASP A 1 113 ? 13.232 -9.629 5.346 1.00 94.88 113 ASP A C 1
ATOM 878 O O . ASP A 1 113 ? 12.053 -9.911 5.603 1.00 94.88 113 ASP A O 1
ATOM 882 N N . PRO A 1 114 ? 14.011 -9.031 6.263 1.00 94.69 114 PRO A N 1
ATOM 883 C CA . PRO A 1 114 ? 13.575 -8.834 7.641 1.00 94.69 114 PRO A CA 1
ATOM 884 C C . PRO A 1 114 ? 12.319 -7.951 7.764 1.00 94.69 114 PRO A C 1
ATOM 886 O O . PRO A 1 114 ? 11.507 -8.155 8.676 1.00 94.69 114 PRO A O 1
ATOM 889 N N . ARG A 1 115 ? 12.091 -7.000 6.843 1.00 95.12 115 ARG A N 1
ATOM 890 C CA . ARG A 1 115 ? 10.835 -6.233 6.806 1.00 95.12 115 ARG A CA 1
ATOM 891 C C . ARG A 1 115 ? 9.690 -7.070 6.240 1.00 95.12 115 ARG A C 1
ATOM 893 O O . ARG A 1 115 ? 8.598 -7.038 6.801 1.00 95.12 115 ARG A O 1
ATOM 900 N N . GLN A 1 116 ? 9.923 -7.831 5.172 1.00 96.06 116 GLN A N 1
ATOM 901 C CA . GLN A 1 116 ? 8.903 -8.723 4.603 1.00 96.06 116 GLN A CA 1
ATOM 902 C C . GLN A 1 116 ? 8.384 -9.717 5.658 1.00 96.06 116 GLN A C 1
ATOM 904 O O . GLN A 1 116 ? 7.173 -9.858 5.838 1.00 96.06 116 GLN A O 1
ATOM 909 N N . MET A 1 117 ? 9.292 -10.342 6.412 1.00 96.06 117 MET A N 1
ATOM 910 C CA . MET A 1 117 ? 8.947 -11.333 7.435 1.00 96.06 117 MET A CA 1
ATOM 911 C C . MET A 1 117 ? 8.257 -10.722 8.656 1.00 96.06 117 MET A C 1
ATOM 913 O O . MET A 1 117 ? 7.287 -11.285 9.159 1.00 96.06 117 MET A O 1
ATOM 917 N N . SER A 1 118 ? 8.701 -9.556 9.125 1.00 96.50 118 SER A N 1
ATOM 918 C CA . SER A 1 118 ? 8.041 -8.883 10.252 1.00 96.50 118 SER A CA 1
ATOM 919 C C . SER A 1 118 ? 6.624 -8.416 9.909 1.00 96.50 118 SER A C 1
ATOM 921 O O . SER A 1 118 ? 5.733 -8.540 10.748 1.00 96.50 118 SER A O 1
ATOM 923 N N . ILE A 1 119 ? 6.374 -7.969 8.672 1.00 97.81 119 ILE A N 1
ATOM 924 C CA . ILE A 1 119 ? 5.018 -7.648 8.198 1.00 97.81 119 ILE A CA 1
ATOM 925 C C . ILE A 1 119 ? 4.136 -8.899 8.101 1.00 97.81 119 ILE A C 1
ATOM 927 O O . ILE A 1 119 ? 2.973 -8.837 8.500 1.00 97.81 119 ILE A O 1
ATOM 931 N N . LEU A 1 120 ? 4.672 -10.039 7.648 1.00 98.25 120 LEU A N 1
ATOM 932 C CA . LEU A 1 120 ? 3.939 -11.312 7.657 1.00 98.25 120 LEU A CA 1
ATOM 933 C C . LEU A 1 120 ? 3.494 -11.692 9.075 1.00 98.25 120 LEU A C 1
ATOM 935 O O . LEU A 1 120 ? 2.322 -11.992 9.303 1.00 98.25 120 LEU A O 1
ATOM 939 N N . VAL A 1 121 ? 4.417 -11.648 10.039 1.00 98.25 121 VAL A N 1
ATOM 940 C CA . VAL A 1 121 ? 4.116 -11.973 11.441 1.00 98.25 121 VAL A CA 1
ATOM 941 C C . VAL A 1 121 ? 3.114 -10.977 12.028 1.00 98.25 121 VAL A C 1
ATOM 943 O O . VAL A 1 121 ? 2.166 -11.398 12.687 1.00 98.25 121 VAL A O 1
ATOM 946 N N . LEU A 1 122 ? 3.258 -9.677 11.748 1.00 98.38 122 LEU A N 1
ATOM 947 C CA . LEU A 1 122 ? 2.294 -8.648 12.155 1.00 98.38 122 LEU A CA 1
ATOM 948 C C . LEU A 1 122 ? 0.883 -8.956 11.632 1.00 98.38 122 LEU A C 1
ATOM 950 O O . LEU A 1 122 ? -0.074 -8.919 12.406 1.00 98.38 122 LEU A O 1
ATOM 954 N N . ALA A 1 123 ? 0.752 -9.296 10.346 1.00 98.56 123 ALA A N 1
ATOM 955 C CA . ALA A 1 123 ? -0.529 -9.628 9.726 1.00 98.56 123 ALA A CA 1
ATOM 956 C C . ALA A 1 123 ? -1.164 -10.881 10.351 1.00 98.56 123 ALA A C 1
ATOM 958 O O . ALA A 1 123 ? -2.354 -10.875 10.680 1.00 98.56 123 ALA A O 1
ATOM 959 N N . LEU A 1 124 ? -0.370 -11.935 10.570 1.00 98.44 124 LEU A N 1
ATOM 960 C CA . LEU A 1 124 ? -0.813 -13.174 11.218 1.00 98.44 124 LEU A CA 1
ATOM 961 C C . LEU A 1 124 ? -1.285 -12.928 12.651 1.00 98.44 124 LEU A C 1
ATOM 963 O O . LEU A 1 124 ? -2.380 -13.352 13.014 1.00 98.44 124 LEU A O 1
ATOM 967 N N . VAL A 1 125 ? -0.496 -12.200 13.445 1.00 98.31 125 VAL A N 1
ATOM 968 C CA . VAL A 1 125 ? -0.845 -11.872 14.829 1.00 98.31 125 VAL A CA 1
ATOM 969 C C . VAL A 1 125 ? -2.145 -11.083 14.853 1.00 98.31 125 VAL A C 1
ATOM 971 O O . VAL A 1 125 ? -3.114 -11.547 15.446 1.00 98.31 125 VAL A O 1
ATOM 974 N N . PHE A 1 126 ? -2.244 -9.956 14.143 1.00 98.44 126 PHE A N 1
ATOM 975 C CA . PHE A 1 126 ? -3.468 -9.144 14.155 1.00 98.44 126 PHE A CA 1
ATOM 976 C C . PHE A 1 126 ? -4.693 -9.857 13.554 1.00 98.44 126 PHE A C 1
ATOM 978 O O . PHE A 1 126 ? -5.821 -9.495 13.888 1.00 98.44 126 PHE A O 1
ATOM 985 N N . SER A 1 127 ? -4.515 -10.921 12.764 1.00 97.94 127 SER A N 1
ATOM 986 C CA . SER A 1 127 ? -5.625 -11.778 12.312 1.00 97.94 127 SER A CA 1
ATOM 987 C C . SER A 1 127 ? -6.287 -12.574 13.448 1.00 97.94 127 SER A C 1
ATOM 989 O O . SER A 1 127 ? -7.416 -13.032 13.286 1.00 97.94 127 SER A O 1
ATOM 991 N N . ILE A 1 128 ? -5.640 -12.700 14.613 1.00 97.56 128 ILE A N 1
ATOM 992 C CA . ILE A 1 128 ? -6.201 -13.321 15.828 1.00 97.56 128 ILE A CA 1
ATOM 993 C C . ILE A 1 128 ? -7.163 -12.362 16.551 1.00 97.56 128 ILE A C 1
ATOM 995 O O . ILE A 1 128 ? -8.055 -12.799 17.279 1.00 97.56 128 ILE A O 1
ATOM 999 N N . TYR A 1 129 ? -7.052 -11.051 16.317 1.00 97.50 129 TYR A N 1
ATOM 1000 C CA . TYR A 1 129 ? -7.843 -10.031 17.011 1.00 97.50 129 TYR A CA 1
ATOM 1001 C C . TYR A 1 129 ? -9.371 -10.271 17.000 1.00 97.50 129 TYR A C 1
ATOM 1003 O O . TYR A 1 129 ? -9.986 -10.200 18.069 1.00 97.50 129 TYR A O 1
ATOM 1011 N N . PRO A 1 130 ? -10.020 -10.625 15.866 1.00 95.25 130 PRO A N 1
ATOM 1012 C CA . PRO A 1 130 ? -11.451 -10.935 15.858 1.00 95.25 130 PRO A CA 1
ATOM 1013 C C . PRO A 1 130 ? -11.823 -12.123 16.757 1.00 95.25 130 PRO A C 1
ATOM 1015 O O . PRO A 1 130 ? -12.912 -12.130 17.332 1.00 95.25 130 PRO A O 1
ATOM 1018 N N . ALA A 1 131 ? -10.939 -13.120 16.889 1.00 94.81 131 ALA A N 1
ATOM 1019 C CA . ALA A 1 131 ? -11.168 -14.280 17.746 1.00 94.81 131 ALA A CA 1
ATOM 1020 C C . ALA A 1 131 ? -11.156 -13.885 19.227 1.00 94.81 131 ALA A C 1
ATOM 1022 O O . ALA A 1 131 ? -11.999 -14.352 19.982 1.00 94.81 131 ALA A O 1
ATOM 1023 N N . ILE A 1 132 ? -10.291 -12.950 19.630 1.00 94.94 132 ILE A N 1
ATOM 1024 C CA . ILE A 1 132 ? -10.291 -12.391 20.994 1.00 94.94 132 ILE A CA 1
ATOM 1025 C C . ILE A 1 132 ? -11.595 -11.632 21.262 1.00 94.94 132 ILE A C 1
ATOM 1027 O O . ILE A 1 132 ? -12.220 -11.798 22.310 1.00 94.94 132 ILE A O 1
ATOM 1031 N N . ARG A 1 133 ? -12.043 -10.820 20.296 1.00 95.62 133 ARG A N 1
ATOM 1032 C CA . ARG A 1 133 ? -13.260 -10.008 20.445 1.00 95.62 133 ARG A CA 1
ATOM 1033 C C . ARG A 1 133 ? -14.546 -10.828 20.499 1.00 95.62 133 ARG A C 1
ATOM 1035 O O . ARG A 1 133 ? -15.497 -10.386 21.130 1.00 95.62 133 ARG A O 1
ATOM 1042 N N . ARG A 1 134 ? -14.590 -11.996 19.850 1.00 93.31 134 ARG A N 1
ATOM 1043 C CA . ARG A 1 134 ? -15.792 -12.851 19.772 1.00 93.31 134 ARG A CA 1
ATOM 1044 C C . ARG A 1 134 ? -15.751 -14.088 20.665 1.00 93.31 134 ARG A C 1
ATOM 1046 O O . ARG A 1 134 ? -16.802 -14.634 20.963 1.00 93.31 134 ARG A O 1
ATOM 1053 N N . GLY A 1 135 ? -14.564 -14.548 21.048 1.00 93.62 135 GLY A N 1
ATOM 1054 C CA . GLY A 1 135 ? -14.367 -15.788 21.803 1.00 93.62 135 GLY A CA 1
ATOM 1055 C C . GLY A 1 135 ? -14.430 -15.628 23.322 1.00 93.62 135 GLY A C 1
ATOM 1056 O O . GLY A 1 135 ? -14.270 -16.613 24.032 1.00 93.62 135 GLY A O 1
ATOM 1057 N N . VAL A 1 136 ? -14.628 -14.409 23.829 1.00 95.44 136 VAL A N 1
ATOM 1058 C CA . VAL A 1 136 ? -14.720 -14.114 25.266 1.00 95.44 136 VAL A CA 1
ATOM 1059 C C . VAL A 1 136 ? -16.140 -13.650 25.575 1.00 95.44 136 VAL A C 1
ATOM 1061 O O . VAL A 1 136 ? -16.572 -12.636 25.034 1.00 95.44 136 VAL A O 1
ATOM 1064 N N . GLU A 1 137 ? -16.844 -14.395 26.432 1.00 94.12 137 GLU A N 1
ATOM 1065 C CA . GLU A 1 137 ? -18.264 -14.165 26.746 1.00 94.12 137 GLU A CA 1
ATOM 1066 C C . GLU A 1 137 ? -18.510 -12.839 27.473 1.00 94.12 137 GLU A C 1
ATOM 1068 O O . GLU A 1 137 ? -19.426 -12.104 27.115 1.00 94.12 137 GLU A O 1
ATOM 1073 N N . ASP A 1 138 ? -17.678 -12.520 28.469 1.00 96.12 138 ASP A N 1
ATOM 1074 C CA . ASP A 1 138 ? -17.747 -11.254 29.199 1.00 96.12 138 ASP A CA 1
ATOM 1075 C C . ASP A 1 138 ? -17.235 -10.100 28.306 1.00 96.12 138 ASP A C 1
ATOM 1077 O O . ASP A 1 138 ? -16.036 -10.064 27.979 1.00 96.12 138 ASP A O 1
ATOM 1081 N N . PRO A 1 139 ? -18.100 -9.135 27.924 1.00 91.75 139 PRO A N 1
ATOM 1082 C CA . PRO A 1 139 ? -17.722 -8.034 27.043 1.00 91.75 139 PRO A CA 1
ATOM 1083 C C . PRO A 1 139 ? -16.595 -7.162 27.604 1.00 91.75 139 PRO A C 1
ATOM 1085 O O . PRO A 1 139 ? -15.713 -6.743 26.847 1.00 91.75 139 PRO A O 1
ATOM 1088 N N . ASP A 1 140 ? -16.572 -6.927 28.916 1.00 92.88 140 ASP A N 1
ATOM 1089 C CA . ASP A 1 140 ? -15.570 -6.074 29.559 1.00 92.88 140 ASP A CA 1
ATOM 1090 C C . ASP A 1 140 ? -14.216 -6.775 29.601 1.00 92.88 140 ASP A C 1
ATOM 1092 O O . ASP A 1 140 ? -13.169 -6.177 29.317 1.00 92.88 140 ASP A O 1
ATOM 1096 N N . ARG A 1 141 ? -14.222 -8.079 29.895 1.00 95.38 141 ARG A N 1
ATOM 1097 C CA . ARG A 1 141 ? -13.016 -8.910 29.814 1.00 95.38 141 ARG A CA 1
ATOM 1098 C C . ARG A 1 141 ? -12.493 -8.993 28.383 1.00 95.38 141 ARG A C 1
ATOM 1100 O O . ARG A 1 141 ? -11.281 -8.902 28.183 1.00 95.38 141 ARG A O 1
ATOM 1107 N N . SER A 1 142 ? -13.380 -9.124 27.396 1.00 96.94 142 SER A N 1
ATOM 1108 C CA . SER A 1 142 ? -13.015 -9.150 25.976 1.00 96.94 142 SER A CA 1
ATOM 1109 C C . SER A 1 142 ? -12.290 -7.868 25.557 1.00 96.94 142 SER A C 1
ATOM 1111 O O . SER A 1 142 ? -11.237 -7.932 24.919 1.00 96.94 142 SER A O 1
ATOM 1113 N N . VAL A 1 143 ? -12.799 -6.699 25.964 1.00 97.19 143 VAL A N 1
ATOM 1114 C CA . VAL A 1 143 ? -12.162 -5.403 25.677 1.00 97.19 143 VAL A CA 1
ATOM 1115 C C . VAL A 1 143 ? -10.788 -5.302 26.340 1.00 97.19 143 VAL A C 1
ATOM 1117 O O . VAL A 1 143 ? -9.826 -4.930 25.670 1.00 97.19 143 VAL A O 1
ATOM 1120 N N . LYS A 1 144 ? -10.655 -5.684 27.615 1.00 96.50 144 LYS A N 1
ATOM 1121 C CA . LYS A 1 144 ? -9.361 -5.651 28.326 1.00 96.50 144 LYS A CA 1
ATOM 1122 C C . LYS A 1 144 ? -8.313 -6.551 27.665 1.00 96.50 144 LYS A C 1
ATOM 1124 O O . LYS A 1 144 ? -7.175 -6.130 27.470 1.00 96.50 144 LYS A O 1
ATOM 1129 N N . LEU A 1 145 ? -8.694 -7.767 27.268 1.00 97.38 145 LEU A N 1
ATOM 1130 C CA . LEU A 1 145 ? -7.796 -8.681 26.552 1.00 97.38 145 LEU A CA 1
ATOM 1131 C C . LEU A 1 145 ? -7.390 -8.124 25.185 1.00 97.38 145 LEU A C 1
ATOM 1133 O O . LEU A 1 145 ? -6.218 -8.197 24.821 1.00 97.38 145 LEU A O 1
ATOM 1137 N N . ALA A 1 146 ? -8.324 -7.512 24.456 1.00 97.94 146 ALA A N 1
ATOM 1138 C CA . ALA A 1 146 ? -8.040 -6.863 23.181 1.00 97.94 146 ALA A CA 1
ATOM 1139 C C . ALA A 1 146 ? -7.059 -5.685 23.322 1.00 97.94 146 ALA A C 1
ATOM 1141 O O . ALA A 1 146 ? -6.175 -5.523 22.481 1.00 97.94 146 ALA A O 1
ATOM 1142 N N . GLN A 1 147 ? -7.171 -4.892 24.392 1.00 98.38 147 GLN A N 1
ATOM 1143 C CA . GLN A 1 147 ? -6.242 -3.795 24.682 1.00 98.38 147 GLN A CA 1
ATOM 1144 C C . GLN A 1 147 ? -4.821 -4.311 24.934 1.00 98.38 147 GLN A C 1
ATOM 1146 O O . GLN A 1 147 ? -3.877 -3.839 24.302 1.00 98.38 147 GLN A O 1
ATOM 1151 N N . VAL A 1 148 ? -4.670 -5.312 25.809 1.00 97.56 148 VAL A N 1
ATOM 1152 C CA . VAL A 1 148 ? -3.367 -5.937 26.101 1.00 97.56 148 VAL A CA 1
ATOM 1153 C C . VAL A 1 148 ? -2.767 -6.551 24.838 1.00 97.56 148 VAL A C 1
ATOM 1155 O O . VAL A 1 148 ? -1.583 -6.361 24.561 1.00 97.56 148 VAL A O 1
ATOM 1158 N N . PHE A 1 149 ? -3.590 -7.231 24.041 1.00 98.44 149 PHE A N 1
ATOM 1159 C CA . PHE A 1 149 ? -3.174 -7.815 22.773 1.00 98.44 149 PHE A CA 1
ATOM 1160 C C . PHE A 1 149 ? -2.622 -6.762 21.802 1.00 98.44 149 PHE A C 1
ATOM 1162 O O . PHE A 1 149 ? -1.551 -6.966 21.237 1.00 98.44 149 PHE A O 1
ATOM 1169 N N . ILE A 1 150 ? -3.309 -5.627 21.625 1.00 98.62 150 ILE A N 1
ATOM 1170 C CA . ILE A 1 150 ? -2.840 -4.545 20.743 1.00 98.62 150 ILE A CA 1
ATOM 1171 C C . ILE A 1 150 ? -1.512 -3.975 21.246 1.00 98.62 150 ILE A C 1
ATOM 1173 O O . ILE A 1 150 ? -0.595 -3.782 20.449 1.00 98.62 150 ILE A O 1
ATOM 1177 N N . ILE A 1 151 ? -1.399 -3.723 22.555 1.00 98.38 151 ILE A N 1
ATOM 1178 C CA . ILE A 1 151 ? -0.183 -3.169 23.166 1.00 98.38 151 ILE A CA 1
ATOM 1179 C C . ILE A 1 151 ? 1.010 -4.101 22.921 1.00 98.38 151 ILE A C 1
ATOM 1181 O O . ILE A 1 151 ? 2.059 -3.644 22.471 1.00 98.38 151 ILE A O 1
ATOM 1185 N N . ALA A 1 152 ? 0.840 -5.406 23.148 1.00 98.06 152 ALA A N 1
ATOM 1186 C CA . ALA A 1 152 ? 1.881 -6.398 22.884 1.00 98.06 152 ALA A CA 1
ATOM 1187 C C . ALA A 1 152 ? 2.196 -6.523 21.382 1.00 98.06 152 ALA A C 1
ATOM 1189 O O . ALA A 1 152 ? 3.360 -6.525 20.983 1.00 98.06 152 ALA A O 1
ATOM 1190 N N . GLY A 1 153 ? 1.166 -6.575 20.533 1.00 97.81 153 GLY A N 1
ATOM 1191 C CA . GLY A 1 153 ? 1.305 -6.707 19.082 1.00 97.81 153 GLY A CA 1
ATOM 1192 C C . GLY A 1 153 ? 2.000 -5.516 18.420 1.00 97.81 153 GLY A C 1
ATOM 1193 O O . GLY A 1 153 ? 2.671 -5.691 17.403 1.00 97.81 153 GLY A O 1
ATOM 1194 N N . PHE A 1 154 ? 1.912 -4.317 19.004 1.00 98.19 154 PHE A N 1
ATOM 1195 C CA . PHE A 1 154 ? 2.567 -3.118 18.474 1.00 98.19 154 PHE A CA 1
ATOM 1196 C C . PHE A 1 154 ? 4.099 -3.236 18.420 1.00 98.19 154 PHE A C 1
ATOM 1198 O O . PHE A 1 154 ? 4.735 -2.592 17.587 1.00 98.19 154 PHE A O 1
ATOM 1205 N N . VAL A 1 155 ? 4.712 -4.114 19.224 1.00 97.69 155 VAL A N 1
ATOM 1206 C CA . VAL A 1 155 ? 6.154 -4.407 19.132 1.00 97.69 155 VAL A CA 1
ATOM 1207 C C . VAL A 1 155 ? 6.547 -4.838 17.714 1.00 97.69 155 VAL A C 1
ATOM 1209 O O . VAL A 1 155 ? 7.603 -4.443 17.226 1.00 97.69 155 VAL A O 1
ATOM 1212 N N . LEU A 1 156 ? 5.680 -5.562 17.002 1.00 97.50 156 LEU A N 1
ATOM 1213 C CA . LEU A 1 156 ? 5.947 -6.011 15.631 1.00 97.50 156 LEU A CA 1
ATOM 1214 C C . LEU A 1 156 ? 6.022 -4.853 14.624 1.00 97.50 156 LEU A C 1
ATOM 1216 O O . LEU A 1 156 ? 6.757 -4.951 13.644 1.00 97.50 156 LEU A O 1
ATOM 1220 N N . VAL A 1 157 ? 5.333 -3.738 14.887 1.00 97.38 157 VAL A N 1
ATOM 1221 C CA . VAL A 1 157 ? 5.463 -2.501 14.096 1.00 97.38 157 VAL A CA 1
ATOM 1222 C C . VAL A 1 157 ? 6.838 -1.873 14.300 1.00 97.38 157 VAL A C 1
ATOM 1224 O O . VAL A 1 157 ? 7.483 -1.449 13.344 1.00 97.38 157 VAL A O 1
ATOM 1227 N N . VAL A 1 158 ? 7.323 -1.837 15.543 1.00 96.69 158 VAL A N 1
ATOM 1228 C CA . VAL A 1 158 ? 8.671 -1.332 15.838 1.00 96.69 158 VAL A CA 1
ATOM 1229 C C . VAL A 1 158 ? 9.718 -2.209 15.154 1.00 96.69 158 VAL A C 1
ATOM 1231 O O . VAL A 1 158 ? 10.615 -1.688 14.491 1.00 96.69 158 VAL A O 1
ATOM 1234 N N . VAL A 1 159 ? 9.563 -3.534 15.239 1.00 96.00 159 VAL A N 1
ATOM 1235 C CA . VAL A 1 159 ? 10.442 -4.486 14.550 1.00 96.00 159 VAL A CA 1
ATOM 1236 C C . VAL A 1 159 ? 10.441 -4.228 13.043 1.00 96.00 159 VAL A C 1
ATOM 1238 O O . VAL A 1 159 ? 11.516 -4.076 12.475 1.00 96.00 159 VAL A O 1
ATOM 1241 N N . SER A 1 160 ? 9.288 -4.089 12.382 1.00 95.31 160 SER A N 1
ATOM 1242 C CA . SER A 1 160 ? 9.251 -3.893 10.922 1.00 95.31 160 SER A CA 1
ATOM 1243 C C . SER A 1 160 ? 9.879 -2.576 10.449 1.00 95.31 160 SER A C 1
ATOM 1245 O O . SER A 1 160 ? 10.405 -2.488 9.331 1.00 95.31 160 SER A O 1
ATOM 1247 N N . LEU A 1 161 ? 9.861 -1.539 11.289 1.00 93.81 161 LEU A N 1
ATOM 1248 C CA . LEU A 1 161 ? 10.503 -0.257 11.006 1.00 93.81 161 LEU A CA 1
ATOM 1249 C C . LEU A 1 161 ? 12.020 -0.312 11.210 1.00 93.81 161 LEU A C 1
ATOM 1251 O O . LEU A 1 161 ? 12.752 0.206 10.364 1.00 93.81 161 LEU A O 1
ATOM 1255 N N . VAL A 1 162 ? 12.479 -0.963 12.281 1.00 94.06 162 VAL A N 1
ATOM 1256 C CA . VAL A 1 162 ? 13.896 -1.023 12.678 1.00 94.06 162 VAL A CA 1
ATOM 1257 C C . VAL A 1 162 ? 14.674 -2.090 11.911 1.00 94.06 162 VAL A C 1
ATOM 1259 O O . VAL A 1 162 ? 15.837 -1.871 11.579 1.00 94.06 162 VAL A O 1
ATOM 1262 N N . ALA A 1 163 ? 14.057 -3.225 11.582 1.00 91.62 163 ALA A N 1
ATOM 1263 C CA . ALA A 1 163 ? 14.763 -4.374 11.025 1.00 91.62 163 ALA A CA 1
ATOM 1264 C C . ALA A 1 163 ? 15.601 -4.082 9.756 1.00 91.62 163 ALA A C 1
ATOM 1266 O O . ALA A 1 163 ? 16.754 -4.503 9.735 1.00 91.62 163 ALA A O 1
ATOM 1267 N N . PRO A 1 164 ? 15.145 -3.302 8.750 1.00 89.62 164 PRO A N 1
ATOM 1268 C CA . PRO A 1 164 ? 15.980 -2.988 7.580 1.00 89.62 164 PRO A CA 1
ATOM 1269 C C . PRO A 1 164 ? 17.085 -1.951 7.848 1.00 89.62 164 PRO A C 1
ATOM 1271 O O . PRO A 1 164 ? 17.849 -1.610 6.946 1.00 89.62 164 PRO A O 1
ATOM 1274 N N . ILE A 1 165 ? 17.152 -1.391 9.059 1.00 90.06 165 ILE A N 1
ATOM 1275 C CA . ILE A 1 165 ? 18.234 -0.494 9.486 1.00 90.06 165 ILE A CA 1
ATOM 1276 C C . ILE A 1 165 ? 19.365 -1.304 10.124 1.00 90.06 165 ILE A C 1
ATOM 1278 O O . ILE A 1 165 ? 20.533 -1.008 9.883 1.00 90.06 165 ILE A O 1
ATOM 1282 N N . VAL A 1 166 ? 19.016 -2.304 10.939 1.00 91.31 166 VAL A N 1
ATOM 1283 C CA . VAL A 1 166 ? 19.968 -3.048 11.783 1.00 91.31 166 VAL A CA 1
ATOM 1284 C C . VAL A 1 166 ? 20.391 -4.397 11.203 1.00 91.31 166 VAL A C 1
ATOM 1286 O O . VAL A 1 166 ? 21.419 -4.930 11.610 1.00 91.31 166 VAL A O 1
ATOM 1289 N N . ALA A 1 167 ? 19.622 -4.949 10.265 1.00 90.19 167 ALA A N 1
ATOM 1290 C CA . ALA A 1 167 ? 19.932 -6.194 9.575 1.00 90.19 167 ALA A CA 1
ATOM 1291 C C . ALA A 1 167 ? 20.220 -5.944 8.090 1.00 90.19 167 ALA A C 1
ATOM 1293 O O . ALA A 1 167 ? 19.815 -4.930 7.517 1.00 90.19 167 ALA A O 1
ATOM 1294 N N . GLN A 1 168 ? 20.905 -6.895 7.454 1.00 87.06 168 GLN A N 1
ATOM 1295 C CA . GLN A 1 168 ? 21.041 -6.907 6.002 1.00 87.06 168 GLN A CA 1
ATOM 1296 C C . GLN A 1 168 ? 19.652 -7.084 5.374 1.00 87.06 168 GLN A C 1
ATOM 1298 O O . GLN A 1 168 ? 18.950 -8.048 5.675 1.00 87.06 168 GLN A O 1
ATOM 1303 N N . ALA A 1 169 ? 19.256 -6.140 4.525 1.00 88.88 169 ALA A N 1
ATOM 1304 C CA . ALA A 1 169 ? 17.933 -6.098 3.918 1.00 88.88 169 ALA A CA 1
ATOM 1305 C C . ALA A 1 169 ? 18.028 -5.683 2.448 1.00 88.88 169 ALA A C 1
ATOM 1307 O O . ALA A 1 169 ? 18.852 -4.839 2.085 1.00 88.88 169 ALA A O 1
ATOM 1308 N N . LEU A 1 170 ? 17.163 -6.268 1.621 1.00 89.25 170 LEU A N 1
ATOM 1309 C CA . LEU A 1 170 ? 16.916 -5.811 0.252 1.00 89.25 170 LEU A CA 1
ATOM 1310 C C . LEU A 1 170 ? 15.931 -4.641 0.252 1.00 89.25 170 LEU A C 1
ATOM 1312 O O . LEU A 1 170 ? 15.956 -3.794 -0.640 1.00 89.25 170 LEU A O 1
ATOM 1316 N N . HIS A 1 171 ? 15.061 -4.582 1.262 1.00 89.19 171 HIS A N 1
ATOM 1317 C CA . HIS A 1 171 ? 14.085 -3.518 1.386 1.00 89.19 171 HIS A CA 1
ATOM 1318 C C . HIS A 1 171 ? 14.763 -2.148 1.602 1.00 89.19 171 HIS A C 1
ATOM 1320 O O . HIS A 1 171 ? 15.585 -2.002 2.513 1.00 89.19 171 HIS A O 1
ATOM 1326 N N . PRO A 1 172 ? 14.358 -1.093 0.862 1.00 85.19 172 PRO A N 1
ATOM 1327 C CA . PRO A 1 172 ? 14.867 0.259 1.072 1.00 85.19 172 PRO A CA 1
ATOM 1328 C C . PRO A 1 172 ? 14.677 0.760 2.507 1.00 85.19 172 PRO A C 1
ATOM 1330 O O . PRO A 1 172 ? 13.661 0.481 3.162 1.00 85.19 172 PRO A O 1
ATOM 1333 N N . ARG A 1 173 ? 15.634 1.560 2.987 1.00 83.56 173 ARG A N 1
ATOM 1334 C CA . ARG A 1 173 ? 15.544 2.178 4.315 1.00 83.56 173 ARG A CA 1
ATOM 1335 C C . ARG A 1 173 ? 14.305 3.081 4.401 1.00 83.56 173 ARG A C 1
ATOM 1337 O O . ARG A 1 173 ? 13.990 3.783 3.439 1.00 83.56 173 ARG A O 1
ATOM 1344 N N . PRO A 1 174 ? 13.578 3.088 5.534 1.00 78.81 174 PRO A N 1
ATOM 1345 C CA . PRO A 1 174 ? 12.410 3.951 5.682 1.00 78.81 174 PRO A CA 1
ATOM 1346 C C . PRO A 1 174 ? 12.758 5.422 5.392 1.00 78.81 174 PRO A C 1
ATOM 1348 O O . PRO A 1 174 ? 13.772 5.933 5.855 1.00 78.81 174 PRO A O 1
ATOM 1351 N N . GLY A 1 175 ? 11.920 6.077 4.584 1.00 73.06 175 GLY A N 1
ATOM 1352 C CA . GLY A 1 175 ? 12.097 7.471 4.163 1.00 73.06 175 GLY A CA 1
ATOM 1353 C C . GLY A 1 175 ? 12.914 7.678 2.882 1.00 73.06 175 GLY A C 1
ATOM 1354 O O . GLY A 1 175 ? 12.813 8.746 2.285 1.00 73.06 175 GLY A O 1
ATOM 1355 N N . SER A 1 176 ? 13.654 6.677 2.387 1.00 78.31 176 SER A N 1
ATOM 1356 C CA . SER A 1 176 ? 14.498 6.856 1.192 1.00 78.31 176 SER A CA 1
ATOM 1357 C C . SER A 1 176 ? 13.709 7.001 -0.115 1.00 78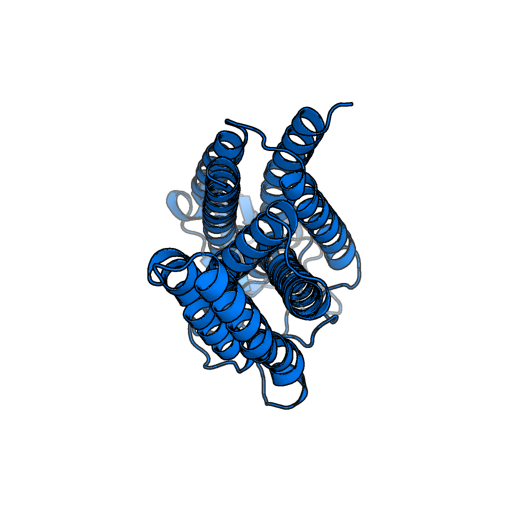.31 176 SER A C 1
ATOM 1359 O O . SER A 1 176 ? 14.245 7.491 -1.104 1.00 78.31 176 SER A O 1
ATOM 1361 N N . THR A 1 177 ? 12.442 6.579 -0.130 1.00 74.12 177 THR A N 1
ATOM 1362 C CA . THR A 1 177 ? 11.561 6.580 -1.310 1.00 74.12 177 THR A CA 1
ATOM 1363 C C . THR A 1 177 ? 10.661 7.819 -1.412 1.00 74.12 177 THR A C 1
ATOM 1365 O O . THR A 1 177 ? 9.952 7.974 -2.402 1.00 74.12 177 THR A O 1
ATOM 1368 N N . LEU A 1 178 ? 10.684 8.717 -0.417 1.00 74.19 178 LEU A N 1
ATOM 1369 C CA . LEU A 1 178 ? 9.850 9.931 -0.347 1.00 74.19 178 LEU A CA 1
ATOM 1370 C C . LEU A 1 178 ? 10.490 11.162 -1.019 1.00 74.19 178 LEU A C 1
ATOM 1372 O O . LEU A 1 178 ? 10.117 12.295 -0.727 1.00 74.19 178 LEU A O 1
ATOM 1376 N N . THR A 1 179 ? 11.451 10.969 -1.920 1.00 80.62 179 THR A N 1
ATOM 1377 C CA . THR A 1 179 ? 12.204 12.063 -2.547 1.00 80.62 179 THR A CA 1
ATOM 1378 C C . THR A 1 179 ? 11.728 12.361 -3.973 1.00 80.62 179 THR A C 1
ATOM 1380 O O . THR A 1 179 ? 11.169 11.507 -4.669 1.00 80.62 179 THR A O 1
ATOM 1383 N N . GLY A 1 180 ? 11.940 13.606 -4.412 1.00 88.62 180 GLY A N 1
ATOM 1384 C CA . GLY A 1 180 ? 11.620 14.063 -5.766 1.00 88.62 180 GLY A CA 1
ATOM 1385 C C . GLY A 1 180 ? 10.136 13.965 -6.136 1.00 88.62 180 GLY A C 1
ATOM 1386 O O . GLY A 1 180 ? 9.250 13.863 -5.286 1.00 88.62 180 GLY A O 1
ATOM 1387 N N . THR A 1 181 ? 9.861 13.988 -7.440 1.00 91.69 181 THR A N 1
ATOM 1388 C CA . THR A 1 181 ? 8.494 13.970 -7.980 1.00 91.69 181 THR A CA 1
ATOM 1389 C C . THR A 1 181 ? 7.735 12.694 -7.601 1.00 91.69 181 THR A C 1
ATOM 1391 O O . THR A 1 181 ? 6.554 12.756 -7.265 1.00 91.69 181 THR A O 1
ATOM 1394 N N . MET A 1 182 ? 8.408 11.537 -7.592 1.00 91.62 182 MET A N 1
ATOM 1395 C CA . MET A 1 182 ? 7.803 10.266 -7.172 1.00 91.62 182 MET A CA 1
ATOM 1396 C C . MET A 1 182 ? 7.342 10.332 -5.709 1.00 91.62 182 MET A C 1
ATOM 1398 O O . MET A 1 182 ? 6.201 9.972 -5.409 1.00 91.62 182 MET A O 1
ATOM 1402 N N . GLY A 1 183 ? 8.188 10.877 -4.829 1.00 92.81 183 GLY A N 1
ATOM 1403 C CA . GLY A 1 183 ? 7.866 11.124 -3.427 1.00 92.81 183 GLY A CA 1
ATOM 1404 C C . GLY A 1 183 ? 6.677 12.063 -3.235 1.00 92.81 183 GLY A C 1
ATOM 1405 O O . GLY A 1 183 ? 5.827 11.788 -2.394 1.00 92.81 183 GLY A O 1
ATOM 1406 N N . ALA A 1 184 ? 6.556 13.118 -4.048 1.00 94.62 184 ALA A N 1
ATOM 1407 C CA . ALA A 1 184 ? 5.428 14.049 -3.981 1.00 94.62 184 ALA A CA 1
ATOM 1408 C C . ALA A 1 184 ? 4.084 13.366 -4.297 1.00 94.62 184 ALA A C 1
ATOM 1410 O O . ALA A 1 184 ? 3.142 13.462 -3.507 1.00 94.62 184 ALA A O 1
ATOM 1411 N N . TYR A 1 185 ? 4.002 12.610 -5.399 1.00 96.31 185 TYR A N 1
ATOM 1412 C CA . TYR A 1 185 ? 2.792 11.850 -5.748 1.00 96.31 185 TYR A CA 1
ATOM 1413 C C . TYR A 1 185 ? 2.453 10.787 -4.697 1.00 96.31 185 TYR A C 1
ATOM 1415 O O . TYR A 1 185 ? 1.291 10.630 -4.314 1.00 96.31 185 TYR A O 1
ATOM 1423 N N . MET A 1 186 ? 3.467 10.090 -4.179 1.00 95.00 186 MET A N 1
ATOM 1424 C CA . MET A 1 186 ? 3.290 9.132 -3.089 1.00 95.00 186 MET A CA 1
ATOM 1425 C C . MET A 1 186 ? 2.803 9.812 -1.800 1.00 95.00 186 MET A C 1
ATOM 1427 O O . MET A 1 186 ? 1.924 9.282 -1.125 1.00 95.00 186 MET A O 1
ATOM 1431 N N . GLY A 1 187 ? 3.310 11.004 -1.479 1.00 95.75 187 GLY A N 1
ATOM 1432 C CA . GLY A 1 187 ? 2.878 11.808 -0.336 1.00 95.75 187 GLY A CA 1
ATOM 1433 C C . GLY A 1 187 ? 1.407 12.210 -0.428 1.00 95.75 187 GLY A C 1
ATOM 1434 O O . GLY A 1 187 ? 0.658 12.018 0.528 1.00 95.75 187 GLY A O 1
ATOM 1435 N N . VAL A 1 188 ? 0.955 12.673 -1.599 1.00 97.00 188 VAL A N 1
ATOM 1436 C CA . VAL A 1 188 ? -0.469 12.966 -1.845 1.00 97.00 188 VAL A CA 1
ATOM 1437 C C . VAL A 1 188 ? -1.323 11.717 -1.629 1.00 97.00 188 VAL A C 1
ATOM 1439 O O . VAL A 1 188 ? -2.367 11.786 -0.979 1.00 97.00 188 VAL A O 1
ATOM 1442 N N . ARG A 1 189 ? -0.865 10.555 -2.109 1.00 97.56 189 ARG A N 1
ATOM 1443 C CA . ARG A 1 189 ? -1.558 9.278 -1.895 1.00 97.56 189 ARG A CA 1
ATOM 1444 C C . ARG A 1 189 ? -1.640 8.912 -0.413 1.00 97.56 189 ARG A C 1
ATOM 1446 O O . ARG A 1 189 ? -2.725 8.573 0.051 1.00 97.56 189 ARG A O 1
ATOM 1453 N N . ILE A 1 190 ? -0.546 9.043 0.338 1.00 98.06 190 ILE A N 1
ATOM 1454 C CA . ILE A 1 190 ? -0.513 8.808 1.792 1.00 98.06 190 ILE A CA 1
ATOM 1455 C C . ILE A 1 190 ? -1.530 9.702 2.509 1.00 98.06 190 ILE A C 1
ATOM 1457 O O . ILE A 1 190 ? -2.326 9.200 3.303 1.00 98.06 190 ILE A O 1
ATOM 1461 N N . LEU A 1 191 ? -1.546 11.004 2.211 1.00 98.31 191 LEU A N 1
ATOM 1462 C CA . LEU A 1 191 ? -2.485 11.952 2.820 1.00 98.31 191 LEU A CA 1
ATOM 1463 C C . LEU A 1 191 ? -3.937 11.598 2.492 1.00 98.31 191 LEU A C 1
ATOM 1465 O O . LEU A 1 191 ? -4.787 11.605 3.380 1.00 98.31 191 LEU A O 1
ATOM 1469 N N . LEU A 1 192 ? -4.209 11.230 1.241 1.00 98.44 192 LEU A N 1
ATOM 1470 C CA . LEU A 1 192 ? -5.532 10.829 0.776 1.00 98.44 192 LEU A CA 1
ATOM 1471 C C . LEU A 1 192 ? -6.047 9.572 1.496 1.00 98.44 192 LEU A C 1
ATOM 1473 O O . LEU A 1 192 ? -7.160 9.591 2.022 1.00 98.44 192 LEU A O 1
ATOM 1477 N N . LEU A 1 193 ? -5.243 8.505 1.589 1.00 98.38 193 LEU A N 1
ATOM 1478 C CA . LEU A 1 193 ? -5.646 7.285 2.306 1.00 98.38 193 LEU A CA 1
ATOM 1479 C C . LEU A 1 193 ? -5.774 7.537 3.813 1.00 98.38 193 LEU A C 1
ATOM 1481 O O . LEU A 1 193 ? -6.668 6.989 4.452 1.00 98.38 193 LEU A O 1
ATOM 1485 N N . THR A 1 194 ? -4.910 8.378 4.383 1.00 98.69 194 THR A N 1
ATOM 1486 C CA . THR A 1 194 ? -4.980 8.753 5.803 1.00 98.69 194 THR A CA 1
ATOM 1487 C C . THR A 1 194 ? -6.274 9.511 6.098 1.00 98.69 194 THR A C 1
ATOM 1489 O O . THR A 1 194 ? -6.984 9.184 7.049 1.00 98.69 194 THR A O 1
ATOM 1492 N N . ALA A 1 195 ? -6.632 10.477 5.248 1.00 98.44 195 ALA A N 1
ATOM 1493 C CA . ALA A 1 195 ? -7.892 11.206 5.350 1.00 98.44 195 ALA A CA 1
ATOM 1494 C C . ALA A 1 195 ? -9.099 10.267 5.227 1.00 98.44 195 ALA A C 1
ATOM 1496 O O . ALA A 1 195 ? -10.038 10.382 6.013 1.00 98.44 195 ALA A O 1
ATOM 1497 N N . LEU A 1 196 ? -9.061 9.304 4.297 1.00 98.38 196 LEU A N 1
ATOM 1498 C CA . LEU A 1 196 ? -10.105 8.287 4.160 1.00 98.38 196 LEU A CA 1
ATOM 1499 C C . LEU A 1 196 ? -10.223 7.424 5.424 1.00 98.38 196 LEU A C 1
ATOM 1501 O O . LEU A 1 196 ? -11.326 7.260 5.944 1.00 98.38 196 LEU A O 1
ATOM 1505 N N . PHE A 1 197 ? -9.104 6.922 5.953 1.00 98.38 197 PHE A N 1
ATOM 1506 C CA . PHE A 1 197 ? -9.069 6.110 7.171 1.00 98.38 197 PHE A CA 1
ATOM 1507 C C . PHE A 1 197 ? -9.711 6.832 8.365 1.00 98.38 197 PHE A C 1
ATOM 1509 O O . PHE A 1 197 ? -10.586 6.269 9.023 1.00 98.38 197 PHE A O 1
ATOM 1516 N N . PHE A 1 198 ? -9.353 8.097 8.604 1.00 98.25 198 PHE A N 1
ATOM 1517 C CA . PHE A 1 198 ? -9.947 8.877 9.693 1.00 98.25 198 PHE A CA 1
ATOM 1518 C C . PHE A 1 198 ? -11.394 9.295 9.415 1.00 98.25 198 PHE A C 1
ATOM 1520 O O . PHE A 1 198 ? -12.213 9.281 10.333 1.00 98.25 198 PHE A O 1
ATOM 1527 N N . ALA A 1 199 ? -11.764 9.617 8.172 1.00 97.38 199 ALA A N 1
ATOM 1528 C CA . ALA A 1 199 ? -13.155 9.922 7.827 1.00 97.38 199 ALA A CA 1
ATOM 1529 C C . ALA A 1 199 ? -14.081 8.731 8.124 1.00 97.38 199 ALA A C 1
ATOM 1531 O O . ALA A 1 199 ? -15.199 8.914 8.621 1.00 97.38 199 ALA A O 1
ATOM 1532 N N . LEU A 1 200 ? -13.585 7.508 7.911 1.00 96.88 200 LEU A N 1
ATOM 1533 C CA . LEU A 1 200 ? -14.303 6.283 8.241 1.00 96.88 200 LEU A CA 1
ATOM 1534 C C . LEU A 1 200 ? -14.570 6.139 9.745 1.00 96.88 200 LEU A C 1
ATOM 1536 O O . LEU A 1 200 ? -15.498 5.434 10.098 1.00 96.88 200 LEU A O 1
ATOM 1540 N N . PHE A 1 201 ? -13.884 6.825 10.663 1.00 96.00 201 PHE A N 1
ATOM 1541 C CA . PHE A 1 201 ? -14.206 6.718 12.100 1.00 96.00 201 PHE A CA 1
ATOM 1542 C C . PHE A 1 201 ? -15.580 7.308 12.424 1.00 96.00 201 PHE A C 1
ATOM 1544 O O . PHE A 1 201 ? -16.295 6.811 13.301 1.00 96.00 201 PHE A O 1
ATOM 1551 N N . PHE A 1 202 ? -15.961 8.353 11.695 1.00 94.75 202 PHE A N 1
ATOM 1552 C CA . PHE A 1 202 ? -17.098 9.204 12.031 1.00 94.75 202 PHE A CA 1
ATOM 1553 C C . PHE A 1 202 ? -18.287 9.025 11.080 1.00 94.75 202 PHE A C 1
ATOM 1555 O O . PHE A 1 202 ? -19.410 9.357 11.451 1.00 94.75 202 PHE A O 1
ATOM 1562 N N . SER A 1 203 ? -18.086 8.469 9.880 1.00 93.81 203 SER A N 1
ATOM 1563 C CA . SER A 1 203 ? -19.180 8.119 8.968 1.00 93.81 203 SER A CA 1
ATOM 1564 C C . SER A 1 203 ? -18.864 6.871 8.141 1.00 93.81 203 SER A C 1
ATOM 1566 O O . SER A 1 203 ? -17.743 6.370 8.120 1.00 93.81 203 SER A O 1
ATOM 1568 N N . LYS A 1 204 ? -19.885 6.361 7.453 1.00 91.38 204 LYS A N 1
ATOM 1569 C CA . LYS A 1 204 ? -19.797 5.288 6.464 1.00 91.38 204 LYS A CA 1
ATOM 1570 C C . LYS A 1 204 ? -20.428 5.746 5.156 1.00 91.38 204 LYS A C 1
ATOM 1572 O O . LYS A 1 204 ? -21.455 6.421 5.164 1.00 91.38 204 LYS A O 1
ATOM 1577 N N . ALA A 1 205 ? -19.853 5.327 4.036 1.00 89.44 205 ALA A N 1
ATOM 1578 C CA . ALA A 1 205 ? -20.403 5.575 2.708 1.00 89.44 205 ALA A CA 1
ATOM 1579 C C . ALA A 1 205 ? -20.882 4.254 2.101 1.00 89.44 205 ALA A C 1
ATOM 1581 O O . ALA A 1 205 ? -20.151 3.583 1.372 1.00 89.44 205 ALA A O 1
ATOM 1582 N N . ARG A 1 206 ? -22.116 3.862 2.452 1.00 89.69 206 ARG A N 1
ATOM 1583 C CA . ARG A 1 206 ? -22.723 2.617 1.961 1.00 89.69 206 ARG A CA 1
ATOM 1584 C C . ARG A 1 206 ? -22.745 2.610 0.440 1.00 89.69 206 ARG A C 1
ATOM 1586 O O . ARG A 1 206 ? -23.384 3.468 -0.151 1.00 89.69 206 ARG A O 1
ATOM 1593 N N . GLY A 1 207 ? -22.091 1.626 -0.164 1.00 90.88 207 GLY A N 1
ATOM 1594 C CA . GLY A 1 207 ? -22.032 1.479 -1.620 1.00 90.88 207 GLY A CA 1
ATOM 1595 C C . GLY A 1 207 ? -20.824 2.143 -2.284 1.00 90.88 207 GLY A C 1
ATOM 1596 O O . GLY A 1 207 ? -20.476 1.729 -3.385 1.00 90.88 207 GLY A O 1
ATOM 1597 N N . ALA A 1 208 ? -20.102 3.048 -1.606 1.00 92.88 208 ALA A N 1
ATOM 1598 C CA . ALA A 1 208 ? -18.851 3.613 -2.132 1.00 92.88 208 ALA A CA 1
ATOM 1599 C C . ALA A 1 208 ? -17.809 2.526 -2.439 1.00 92.88 208 ALA A C 1
ATOM 1601 O O . ALA A 1 208 ? -17.025 2.662 -3.372 1.00 92.88 208 ALA A O 1
ATOM 1602 N N . GLY A 1 209 ? -17.859 1.404 -1.711 1.00 93.25 209 GLY A N 1
ATOM 1603 C CA . GLY A 1 209 ? -17.022 0.236 -1.970 1.00 93.25 209 GLY A CA 1
ATOM 1604 C C . GLY A 1 209 ? -17.099 -0.292 -3.410 1.00 93.25 209 GLY A C 1
ATOM 1605 O O . GLY A 1 209 ? -16.107 -0.799 -3.922 1.00 93.25 209 GLY A O 1
ATOM 1606 N N . TRP A 1 210 ? -18.229 -0.140 -4.105 1.00 96.12 210 TRP A N 1
ATOM 1607 C CA . TRP A 1 210 ? -18.354 -0.608 -5.490 1.00 96.12 210 TRP A CA 1
ATOM 1608 C C . TRP A 1 210 ? -17.446 0.142 -6.470 1.00 96.12 210 TRP A C 1
ATOM 1610 O O . TRP A 1 210 ? -17.068 -0.427 -7.491 1.00 96.12 210 TRP A O 1
ATOM 1620 N N . LEU A 1 211 ? -17.016 1.365 -6.140 1.00 97.56 211 LEU A N 1
ATOM 1621 C CA . LEU A 1 211 ? -16.015 2.085 -6.930 1.00 97.56 211 LEU A CA 1
ATOM 1622 C C . LEU A 1 211 ? -14.654 1.381 -6.898 1.00 97.56 211 LEU A C 1
ATOM 1624 O O . LEU A 1 211 ? -13.961 1.360 -7.910 1.00 97.56 211 LEU A O 1
ATOM 1628 N N . TYR A 1 212 ? -14.297 0.738 -5.784 1.00 98.25 212 TYR A N 1
ATOM 1629 C CA . TYR A 1 212 ? -13.098 -0.097 -5.715 1.00 98.25 212 TYR A CA 1
ATOM 1630 C C . TYR A 1 212 ? -13.241 -1.379 -6.533 1.00 98.25 212 TYR A C 1
ATOM 1632 O O . TYR A 1 212 ? -12.281 -1.802 -7.163 1.00 98.25 212 TYR A O 1
ATOM 1640 N N . VAL A 1 213 ? -14.434 -1.975 -6.599 1.00 98.06 213 VAL A N 1
ATOM 1641 C CA . VAL A 1 213 ? -14.676 -3.129 -7.483 1.00 98.06 213 VAL A CA 1
ATOM 1642 C C . VAL A 1 213 ? -14.509 -2.722 -8.949 1.00 98.06 213 VAL A C 1
ATOM 1644 O O . VAL A 1 213 ? -13.798 -3.396 -9.691 1.00 98.06 213 VAL A O 1
ATOM 1647 N N . ALA A 1 214 ? -15.087 -1.587 -9.355 1.00 98.19 214 ALA A N 1
ATOM 1648 C CA . ALA A 1 214 ? -14.887 -1.032 -10.693 1.00 98.19 214 ALA A CA 1
ATOM 1649 C C . ALA A 1 214 ? -13.405 -0.719 -10.966 1.00 98.19 214 ALA A C 1
ATOM 1651 O O . ALA A 1 214 ? -12.890 -1.060 -12.028 1.00 98.19 214 ALA A O 1
ATOM 1652 N N . GLY A 1 215 ? -12.700 -0.143 -9.988 1.00 98.38 215 GLY A N 1
ATOM 1653 C CA . GLY A 1 215 ? -11.259 0.088 -10.059 1.00 98.38 215 GLY A CA 1
ATOM 1654 C C . GLY A 1 215 ? -10.454 -1.203 -10.215 1.00 98.38 215 GLY A C 1
ATOM 1655 O O . GLY A 1 215 ? -9.517 -1.240 -11.006 1.00 98.38 215 GLY A O 1
ATOM 1656 N N . ALA A 1 216 ? -10.820 -2.276 -9.508 1.00 98.50 216 ALA A N 1
ATOM 1657 C CA . ALA A 1 216 ? -10.148 -3.572 -9.603 1.00 98.50 216 ALA A CA 1
ATOM 1658 C C . ALA A 1 216 ? -10.322 -4.187 -10.994 1.00 98.50 216 ALA A C 1
ATOM 1660 O O . ALA A 1 216 ? -9.347 -4.652 -11.580 1.00 98.50 216 ALA A O 1
ATOM 1661 N N . LEU A 1 217 ? -11.534 -4.118 -11.552 1.00 98.38 217 LEU A N 1
ATOM 1662 C CA . LEU A 1 217 ? -11.796 -4.531 -12.930 1.00 98.38 217 LEU A CA 1
ATOM 1663 C C . LEU A 1 217 ? -10.985 -3.693 -13.922 1.00 98.38 217 LEU A C 1
ATOM 1665 O O . LEU A 1 217 ? -10.335 -4.255 -14.796 1.00 98.38 217 LEU A O 1
ATOM 1669 N N . ALA A 1 218 ? -10.956 -2.368 -13.757 1.00 98.44 218 ALA A N 1
ATOM 1670 C CA . ALA A 1 218 ? -10.153 -1.488 -14.600 1.00 98.44 218 ALA A CA 1
ATOM 1671 C C . ALA A 1 218 ? -8.655 -1.829 -14.520 1.00 98.44 218 ALA A C 1
ATOM 1673 O O . ALA A 1 218 ? -7.998 -1.911 -15.552 1.00 98.44 218 ALA A O 1
ATOM 1674 N N . ALA A 1 219 ? -8.121 -2.092 -13.325 1.00 98.25 219 ALA A N 1
ATOM 1675 C CA . ALA A 1 219 ? -6.729 -2.495 -13.143 1.00 98.25 219 ALA A CA 1
ATOM 1676 C C . ALA A 1 219 ? -6.415 -3.814 -13.866 1.00 98.25 219 ALA A C 1
ATOM 1678 O O . ALA A 1 219 ? -5.407 -3.895 -14.559 1.00 98.25 219 ALA A O 1
ATOM 1679 N N . VAL A 1 220 ? -7.295 -4.817 -13.772 1.00 97.69 220 VAL A N 1
ATOM 1680 C CA . VAL A 1 220 ? -7.142 -6.082 -14.512 1.00 97.69 220 VAL A CA 1
ATOM 1681 C C . VAL A 1 220 ? -7.205 -5.852 -16.023 1.00 97.69 220 VAL A C 1
ATOM 1683 O O . VAL A 1 220 ? -6.380 -6.387 -16.754 1.00 97.69 220 VAL A O 1
ATOM 1686 N N . LEU A 1 221 ? -8.132 -5.023 -16.507 1.00 97.94 221 LEU A N 1
ATOM 1687 C CA . LEU A 1 221 ? -8.243 -4.706 -17.935 1.00 97.94 221 LEU A CA 1
ATOM 1688 C C . LEU A 1 221 ? -7.012 -3.958 -18.465 1.00 97.94 221 LEU A C 1
ATOM 1690 O O . LEU A 1 221 ? -6.590 -4.201 -19.591 1.00 97.94 221 LEU A O 1
ATOM 1694 N N . LEU A 1 222 ? -6.384 -3.100 -17.658 1.00 96.88 222 LEU A N 1
ATOM 1695 C CA . LEU A 1 222 ? -5.140 -2.414 -18.028 1.00 96.88 222 LEU A CA 1
ATOM 1696 C C . LEU A 1 222 ? -3.946 -3.368 -18.200 1.00 96.88 222 LEU A C 1
ATOM 1698 O O . LEU A 1 222 ? -2.947 -2.979 -18.799 1.00 96.88 222 LEU A O 1
ATOM 1702 N N . MET A 1 223 ? -4.052 -4.626 -17.758 1.00 95.50 223 MET A N 1
ATOM 1703 C CA . MET A 1 223 ? -3.057 -5.663 -18.051 1.00 95.50 223 MET A CA 1
ATOM 1704 C C . MET A 1 223 ? -3.123 -6.183 -19.491 1.00 95.50 223 MET A C 1
ATOM 1706 O O . MET A 1 223 ? -2.285 -7.009 -19.851 1.00 95.50 223 MET A O 1
ATOM 1710 N N . TYR A 1 224 ? -4.066 -5.720 -20.325 1.00 95.94 224 TYR A N 1
ATOM 1711 C CA . TYR A 1 224 ? -4.230 -6.199 -21.702 1.00 95.94 224 TYR A CA 1
ATOM 1712 C C . TYR A 1 224 ? -2.927 -6.300 -22.519 1.00 95.94 224 TYR A C 1
ATOM 1714 O O . TYR A 1 224 ? -2.821 -7.280 -23.260 1.00 95.94 224 TYR A O 1
ATOM 1722 N N . PRO A 1 225 ? -1.900 -5.422 -22.380 1.00 96.12 225 PRO A N 1
ATOM 1723 C CA . PRO A 1 225 ? -0.715 -5.541 -23.220 1.00 96.12 225 PRO A CA 1
ATOM 1724 C C . PRO A 1 225 ? 0.040 -6.853 -23.005 1.00 96.12 225 PRO A C 1
ATOM 1726 O O . PRO A 1 225 ? 0.627 -7.382 -23.943 1.00 96.12 225 PRO A O 1
ATOM 1729 N N . TRP A 1 226 ? -0.030 -7.415 -21.795 1.00 96.44 226 TRP A N 1
ATOM 1730 C CA . TRP A 1 226 ? 0.580 -8.702 -21.454 1.00 96.44 226 TRP A CA 1
ATOM 1731 C C . TRP A 1 226 ? -0.118 -9.893 -22.110 1.00 96.44 226 TRP A C 1
ATOM 1733 O O . TRP A 1 226 ? 0.521 -10.911 -22.362 1.00 96.44 226 TRP A O 1
ATOM 1743 N N . PHE A 1 227 ? -1.413 -9.763 -22.400 1.00 95.75 227 PHE A N 1
ATOM 1744 C CA . PHE A 1 227 ? -2.215 -10.819 -23.014 1.00 95.75 227 PHE A CA 1
ATOM 1745 C C . PHE A 1 227 ? -2.265 -10.715 -24.536 1.00 95.75 227 PHE A C 1
ATOM 1747 O O . PHE A 1 227 ? -2.383 -11.737 -25.201 1.00 95.75 227 PHE A O 1
ATOM 1754 N N . VAL A 1 228 ? -2.202 -9.495 -25.073 1.00 95.38 228 VAL A N 1
ATOM 1755 C CA . VAL A 1 228 ? -2.365 -9.232 -26.509 1.00 95.38 228 VAL A CA 1
ATOM 1756 C C . VAL A 1 228 ? -1.022 -9.170 -27.231 1.00 95.38 228 VAL A C 1
ATOM 1758 O O . VAL A 1 228 ? -0.904 -9.699 -28.331 1.00 95.38 228 VAL A O 1
ATOM 1761 N N . HIS A 1 229 ? -0.008 -8.540 -26.631 1.00 94.94 229 HIS A N 1
ATOM 1762 C CA . HIS A 1 229 ? 1.242 -8.230 -27.334 1.00 94.94 229 HIS A CA 1
ATOM 1763 C C . HIS A 1 229 ? 2.451 -9.037 -26.860 1.00 94.94 229 HIS A C 1
ATOM 1765 O O . HIS A 1 229 ? 3.518 -8.880 -27.443 1.00 94.94 229 HIS A O 1
ATOM 1771 N N . HIS A 1 230 ? 2.298 -9.871 -25.822 1.00 94.38 230 HIS A N 1
ATOM 1772 C CA . HIS A 1 230 ? 3.359 -10.731 -25.277 1.00 94.38 230 HIS A CA 1
ATOM 1773 C C . HIS A 1 230 ? 4.705 -9.991 -25.135 1.00 94.38 230 HIS A C 1
ATOM 1775 O O . HIS A 1 230 ? 5.675 -10.326 -25.814 1.00 94.38 230 HIS A O 1
ATOM 1781 N N . PRO A 1 231 ? 4.749 -8.934 -24.303 1.00 97.12 231 PRO A N 1
ATOM 1782 C CA . PRO A 1 231 ? 5.874 -8.018 -24.259 1.00 97.12 231 PRO A CA 1
ATOM 1783 C C . PRO A 1 231 ? 7.147 -8.735 -23.815 1.00 97.12 231 PRO A C 1
ATOM 1785 O O . PRO A 1 231 ? 7.115 -9.588 -22.927 1.00 97.12 231 PRO A O 1
ATOM 1788 N N . LEU A 1 232 ? 8.271 -8.326 -24.391 1.00 96.94 232 LEU A N 1
ATOM 1789 C CA . LEU A 1 232 ? 9.578 -8.926 -24.147 1.00 96.94 232 LEU A CA 1
ATOM 1790 C C . LEU A 1 232 ? 10.487 -7.952 -23.410 1.00 96.94 232 LEU A C 1
ATOM 1792 O O . LEU A 1 232 ? 10.416 -6.729 -23.599 1.00 96.94 232 LEU A O 1
ATOM 1796 N N . ARG A 1 233 ? 11.357 -8.494 -22.560 1.00 96.69 233 ARG A N 1
ATOM 1797 C CA . ARG A 1 233 ? 12.335 -7.698 -21.817 1.00 96.69 233 ARG A CA 1
ATOM 1798 C C . ARG A 1 233 ? 13.427 -7.179 -22.748 1.00 96.69 233 ARG A C 1
ATOM 1800 O O . ARG A 1 233 ? 13.999 -7.921 -23.540 1.00 96.69 233 ARG A O 1
ATOM 1807 N N . VAL A 1 234 ? 13.771 -5.905 -22.599 1.00 96.56 234 VAL A N 1
ATOM 1808 C CA 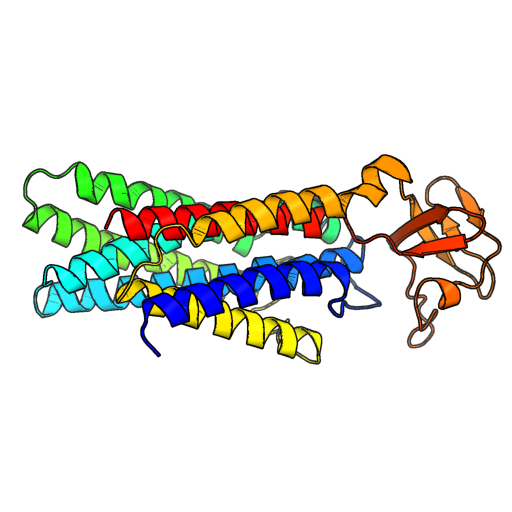. VAL A 1 234 ? 14.913 -5.280 -23.273 1.00 96.56 234 VAL A CA 1
ATOM 1809 C C . VAL A 1 234 ? 16.195 -5.649 -22.535 1.00 96.56 234 VAL A C 1
ATOM 1811 O O . VAL A 1 234 ? 16.338 -5.355 -21.345 1.00 96.56 234 VAL A O 1
ATOM 1814 N N . VAL A 1 235 ? 17.149 -6.256 -23.235 1.00 95.19 235 VAL A N 1
ATOM 1815 C CA . VAL A 1 235 ? 18.442 -6.670 -22.662 1.00 95.19 235 VAL A CA 1
ATOM 1816 C C . VAL A 1 235 ? 19.564 -5.695 -22.989 1.00 95.19 235 VAL A C 1
ATOM 1818 O O . VAL A 1 235 ? 20.463 -5.503 -22.173 1.00 95.19 235 VAL A O 1
ATOM 1821 N N . ASN A 1 236 ? 19.508 -5.045 -24.152 1.00 94.50 236 ASN A N 1
ATOM 1822 C CA . ASN A 1 236 ? 20.520 -4.086 -24.579 1.00 94.50 236 ASN A CA 1
ATOM 1823 C C . ASN A 1 236 ? 19.921 -3.039 -25.527 1.00 94.50 236 ASN A C 1
ATOM 1825 O O . ASN A 1 236 ? 18.914 -3.294 -26.184 1.00 94.50 236 ASN A O 1
ATOM 1829 N N . VAL A 1 237 ? 20.548 -1.867 -25.614 1.00 94.44 237 VAL A N 1
ATOM 1830 C CA . VAL A 1 237 ? 20.184 -0.811 -26.567 1.00 94.44 237 VAL A CA 1
ATOM 1831 C C . VAL A 1 237 ? 21.430 -0.130 -27.125 1.00 94.44 237 VAL A C 1
ATOM 1833 O O . VAL A 1 237 ? 22.438 0.015 -26.434 1.00 94.44 237 VAL A O 1
ATOM 1836 N N . THR A 1 238 ? 21.348 0.322 -28.372 1.00 91.06 238 THR A N 1
ATOM 1837 C CA . THR A 1 238 ? 22.329 1.219 -28.999 1.00 91.06 238 THR A CA 1
ATOM 1838 C C . THR A 1 238 ? 21.684 2.584 -29.265 1.00 91.06 238 THR A C 1
ATOM 1840 O O . THR A 1 238 ? 20.606 2.873 -28.754 1.00 91.06 238 THR A O 1
ATOM 1843 N N . GLN A 1 239 ? 22.320 3.452 -30.055 1.00 88.06 239 GLN A N 1
ATOM 1844 C CA . GLN A 1 239 ? 21.706 4.723 -30.456 1.00 88.06 239 GLN A CA 1
ATOM 1845 C C . GLN A 1 239 ? 20.484 4.545 -31.371 1.00 88.06 239 GLN A C 1
ATOM 1847 O O . GLN A 1 239 ? 19.626 5.421 -31.407 1.00 88.06 239 GLN A O 1
ATOM 1852 N N . SER A 1 240 ? 20.393 3.431 -32.101 1.00 91.56 240 SER A N 1
ATOM 1853 C CA . SER A 1 240 ? 19.355 3.205 -33.116 1.00 91.56 240 SER A CA 1
ATOM 1854 C C . SER A 1 240 ? 18.664 1.847 -33.014 1.00 91.56 240 SER A C 1
ATOM 1856 O O . SER A 1 240 ? 17.769 1.570 -33.811 1.00 91.56 240 SER A O 1
ATOM 1858 N N . THR A 1 241 ? 19.072 0.992 -32.070 1.00 94.12 241 THR A N 1
ATOM 1859 C CA . THR A 1 241 ? 18.537 -0.367 -31.948 1.00 94.12 241 THR A CA 1
ATOM 1860 C C . THR A 1 241 ? 18.174 -0.742 -30.518 1.00 94.12 241 THR A C 1
ATOM 1862 O O . THR A 1 241 ? 18.799 -0.296 -29.553 1.00 94.12 241 THR A O 1
ATOM 1865 N N . ILE A 1 242 ? 17.187 -1.627 -30.399 1.00 96.12 242 ILE A N 1
ATOM 1866 C CA . ILE A 1 242 ? 16.754 -2.271 -29.158 1.00 96.12 242 ILE A CA 1
ATOM 1867 C C . ILE A 1 242 ? 16.926 -3.781 -29.335 1.00 96.12 242 ILE A C 1
ATOM 1869 O O . ILE A 1 242 ? 16.496 -4.333 -30.345 1.00 96.12 242 ILE A O 1
ATOM 1873 N N . VAL A 1 243 ? 17.545 -4.449 -28.364 1.00 96.25 243 VAL A N 1
ATOM 1874 C CA . VAL A 1 243 ? 17.730 -5.907 -28.348 1.00 96.25 243 VAL A CA 1
ATOM 1875 C C . VAL A 1 243 ? 16.873 -6.504 -27.237 1.00 96.25 243 VAL A C 1
ATOM 1877 O O . VAL A 1 243 ? 16.936 -6.048 -26.090 1.00 96.25 243 VAL A O 1
ATOM 1880 N N . LEU A 1 244 ? 16.076 -7.513 -27.581 1.00 96.62 244 LEU A N 1
ATOM 1881 C CA . LEU A 1 244 ? 15.142 -8.198 -26.687 1.00 96.62 244 LEU A CA 1
ATOM 1882 C C . LEU A 1 244 ? 15.724 -9.511 -26.146 1.00 96.62 244 LEU A C 1
ATOM 1884 O O . LEU A 1 244 ? 16.718 -10.029 -26.653 1.00 96.62 244 LEU A O 1
ATOM 1888 N N . GLU A 1 245 ? 15.105 -10.044 -25.094 1.00 95.88 245 GLU A N 1
ATOM 1889 C CA . GLU A 1 245 ? 15.554 -11.258 -24.397 1.00 95.88 245 GLU A CA 1
ATOM 1890 C C . GLU A 1 245 ? 15.508 -12.540 -25.239 1.00 95.88 245 GLU A C 1
ATOM 1892 O O . GLU A 1 245 ? 16.239 -13.482 -24.948 1.00 95.88 245 GLU A O 1
ATOM 1897 N N . ASP A 1 246 ? 14.707 -12.565 -26.302 1.00 95.50 246 ASP A N 1
ATOM 1898 C CA . ASP A 1 246 ? 14.634 -13.663 -27.274 1.00 95.50 246 ASP A CA 1
ATOM 1899 C C . ASP A 1 246 ? 15.683 -13.547 -28.401 1.00 95.50 246 ASP A C 1
ATOM 1901 O O . ASP A 1 246 ? 15.738 -14.392 -29.293 1.00 95.50 246 ASP A O 1
ATOM 1905 N N . GLY A 1 247 ? 16.520 -12.503 -28.374 1.00 94.81 247 GLY A N 1
ATOM 1906 C CA . GLY A 1 247 ? 17.514 -12.197 -29.405 1.00 94.81 247 GLY A CA 1
ATOM 1907 C C . GLY A 1 247 ? 16.998 -11.314 -30.546 1.00 94.81 247 GLY A C 1
ATOM 1908 O O . GLY A 1 247 ? 17.789 -10.911 -31.404 1.00 94.81 247 GLY A O 1
ATOM 1909 N N . THR A 1 248 ? 15.710 -10.956 -30.559 1.00 94.94 248 THR A N 1
ATOM 1910 C CA . THR A 1 248 ? 15.139 -10.056 -31.566 1.00 94.94 248 THR A CA 1
ATOM 1911 C C . THR A 1 248 ? 15.800 -8.677 -31.491 1.00 94.94 248 THR A C 1
ATOM 1913 O O . THR A 1 248 ? 15.941 -8.087 -30.418 1.00 94.94 248 THR A O 1
ATOM 1916 N N . THR A 1 249 ? 16.198 -8.141 -32.650 1.00 95.62 249 THR A N 1
ATOM 1917 C CA . THR A 1 249 ? 16.768 -6.791 -32.779 1.00 95.62 249 THR A CA 1
ATOM 1918 C C . THR A 1 249 ? 15.801 -5.884 -33.529 1.00 95.62 249 THR A C 1
ATOM 1920 O O . THR A 1 249 ? 15.472 -6.131 -34.688 1.00 95.62 249 THR A O 1
ATOM 1923 N N . LEU A 1 250 ? 15.359 -4.817 -32.868 1.00 94.50 250 LEU A N 1
ATOM 1924 C CA . LEU A 1 250 ? 14.456 -3.812 -33.415 1.00 94.50 250 LEU A CA 1
ATOM 1925 C C . LEU A 1 250 ? 15.260 -2.578 -33.835 1.00 94.50 250 LEU A C 1
ATOM 1927 O O . LEU A 1 250 ? 15.956 -1.984 -33.013 1.00 94.50 250 LEU A O 1
ATOM 1931 N N . ASN A 1 251 ? 15.141 -2.171 -35.100 1.00 94.12 251 ASN A N 1
ATOM 1932 C CA . ASN A 1 251 ? 15.829 -1.000 -35.661 1.00 94.12 251 ASN A CA 1
ATOM 1933 C C . ASN A 1 251 ? 15.023 0.284 -35.420 1.00 94.12 251 ASN A C 1
ATOM 1935 O O . ASN A 1 251 ? 14.537 0.912 -36.360 1.00 94.12 251 ASN A O 1
ATOM 1939 N N . VAL A 1 252 ? 14.830 0.628 -34.147 1.00 92.50 252 VAL A N 1
ATOM 1940 C CA . VAL A 1 252 ? 14.068 1.802 -33.711 1.00 92.50 252 VAL A CA 1
ATOM 1941 C C . VAL A 1 252 ? 14.879 2.579 -32.665 1.00 92.50 252 VAL A C 1
ATOM 1943 O O . VAL A 1 252 ? 15.404 1.959 -31.735 1.00 92.50 252 VAL A O 1
ATOM 1946 N N . PRO A 1 253 ? 14.972 3.922 -32.771 1.00 91.94 253 PRO A N 1
ATOM 1947 C CA . PRO A 1 253 ? 15.608 4.755 -31.752 1.00 91.94 253 PRO A CA 1
ATOM 1948 C C . PRO A 1 253 ? 14.962 4.553 -30.365 1.00 91.94 253 PRO A C 1
ATOM 1950 O O . PRO A 1 253 ? 13.741 4.702 -30.246 1.00 91.94 253 PRO A O 1
ATOM 1953 N N . PRO A 1 254 ? 15.720 4.218 -29.299 1.00 91.06 254 PRO A N 1
ATOM 1954 C CA . PRO A 1 254 ? 15.131 3.922 -27.985 1.00 91.06 254 PRO A CA 1
ATOM 1955 C C . PRO A 1 254 ? 14.377 5.093 -27.336 1.00 91.06 254 PRO A C 1
ATOM 1957 O O . PRO A 1 254 ? 13.486 4.879 -26.516 1.00 91.06 254 PRO A O 1
ATOM 1960 N N . ASP A 1 255 ? 14.704 6.329 -27.708 1.00 92.88 255 ASP A N 1
ATOM 1961 C CA . ASP A 1 255 ? 14.053 7.556 -27.237 1.00 92.88 255 ASP A CA 1
ATOM 1962 C C . ASP A 1 255 ? 12.621 7.718 -27.758 1.00 92.88 255 ASP A C 1
ATOM 1964 O O . ASP A 1 255 ? 11.817 8.393 -27.114 1.00 92.88 255 ASP A O 1
ATOM 1968 N N . SER A 1 256 ? 12.272 7.045 -28.859 1.00 91.81 256 SER A N 1
ATOM 1969 C CA . SER A 1 256 ? 10.881 6.932 -29.318 1.00 91.81 256 SER A CA 1
ATOM 1970 C C . SER A 1 256 ? 9.998 6.114 -28.364 1.00 91.81 256 SER A C 1
ATOM 1972 O O . SER A 1 256 ? 8.779 6.271 -28.369 1.00 91.81 256 SER A O 1
ATOM 1974 N N . VAL A 1 257 ? 10.611 5.275 -27.518 1.00 93.62 257 VAL A N 1
ATOM 1975 C CA . VAL A 1 257 ? 9.932 4.418 -26.534 1.00 93.62 257 VAL A CA 1
ATOM 1976 C C . VAL A 1 257 ? 9.976 5.037 -25.139 1.00 93.62 257 VAL A C 1
ATOM 1978 O O . VAL A 1 257 ? 8.967 5.079 -24.431 1.00 93.62 257 VAL A O 1
ATOM 1981 N N . LEU A 1 258 ? 11.159 5.487 -24.718 1.00 92.56 258 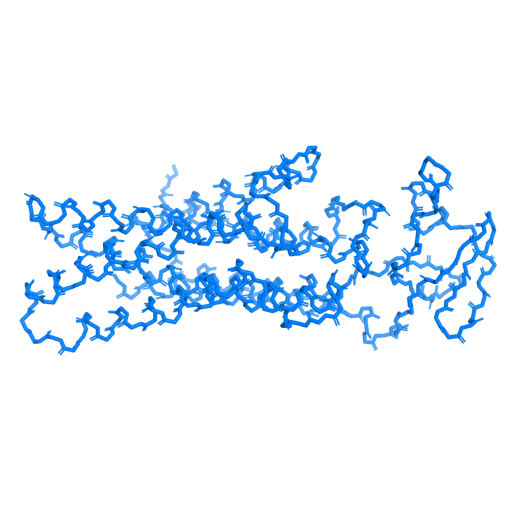LEU A N 1
ATOM 1982 C CA . LEU A 1 258 ? 11.392 6.066 -23.402 1.00 92.56 258 LEU A CA 1
ATOM 1983 C C . LEU A 1 258 ? 12.433 7.179 -23.500 1.00 92.56 258 LEU A C 1
ATOM 1985 O O . LEU A 1 258 ? 13.587 6.936 -23.842 1.00 92.56 258 LEU A O 1
ATOM 1989 N N . SER A 1 259 ? 12.027 8.396 -23.141 1.00 90.81 259 SER A N 1
ATOM 1990 C CA . SER A 1 259 ? 12.902 9.565 -23.161 1.00 90.81 259 SER A CA 1
ATOM 1991 C C . SER A 1 259 ? 13.307 10.001 -21.744 1.00 90.81 259 SER A C 1
ATOM 1993 O O . SER A 1 259 ? 12.440 10.088 -20.867 1.00 90.81 259 SER A O 1
ATOM 1995 N N . PRO A 1 260 ? 14.599 10.307 -21.507 1.00 92.50 260 PRO A N 1
ATOM 1996 C CA . PRO A 1 260 ? 15.721 10.153 -22.441 1.00 92.50 260 PRO A CA 1
ATOM 1997 C C . PRO A 1 260 ? 16.130 8.680 -22.627 1.00 92.50 260 PRO A C 1
ATOM 1999 O O . PRO A 1 260 ? 16.027 7.892 -21.688 1.00 92.50 260 PRO A O 1
ATOM 2002 N N . ALA A 1 261 ? 16.675 8.327 -23.798 1.00 90.31 261 ALA A N 1
ATOM 2003 C CA . ALA A 1 261 ? 17.225 6.986 -24.064 1.00 90.31 261 ALA A CA 1
ATOM 2004 C C . ALA A 1 261 ? 18.452 6.649 -23.196 1.00 90.31 261 ALA A C 1
ATOM 2006 O O . ALA A 1 261 ? 18.693 5.489 -22.857 1.00 90.31 261 ALA A O 1
ATOM 2007 N N . PHE A 1 262 ? 19.225 7.674 -22.825 1.00 92.25 262 PHE A N 1
ATOM 2008 C CA . PHE A 1 262 ? 20.406 7.565 -21.975 1.00 92.25 262 PHE A CA 1
ATOM 2009 C C . PHE A 1 262 ? 20.355 8.619 -20.871 1.00 92.25 262 PHE A C 1
ATOM 2011 O O . PHE A 1 262 ? 20.010 9.775 -21.109 1.00 92.25 262 PHE A O 1
ATOM 2018 N N . PHE A 1 263 ? 20.755 8.234 -19.665 1.00 91.31 263 PHE A N 1
ATOM 2019 C CA . PHE A 1 263 ? 20.893 9.117 -18.515 1.00 91.31 263 PHE A CA 1
ATOM 2020 C C . PHE A 1 263 ? 22.304 8.974 -17.944 1.00 91.31 263 PHE A C 1
ATOM 2022 O O . PHE A 1 263 ? 22.694 7.891 -17.511 1.00 91.31 263 PHE A O 1
ATOM 2029 N N . ASN A 1 264 ? 23.093 10.053 -17.977 1.00 91.25 264 ASN A N 1
ATOM 2030 C CA . ASN A 1 264 ? 24.507 10.052 -17.569 1.00 91.25 264 ASN A CA 1
ATOM 2031 C C . ASN A 1 264 ? 25.325 8.914 -18.217 1.00 91.25 264 ASN A C 1
ATOM 2033 O O . ASN A 1 264 ? 26.060 8.197 -17.541 1.00 91.25 264 ASN A O 1
ATOM 2037 N N . GLY A 1 265 ? 25.139 8.698 -19.524 1.00 88.44 265 GLY A N 1
ATOM 2038 C CA . GLY A 1 265 ? 25.809 7.632 -20.281 1.00 88.44 265 GLY A CA 1
ATOM 2039 C C . GLY A 1 265 ? 25.261 6.219 -20.042 1.00 88.44 265 GLY A C 1
ATOM 2040 O O . GLY A 1 265 ? 25.688 5.288 -20.716 1.00 88.44 265 GLY A O 1
ATOM 2041 N N . THR A 1 266 ? 24.298 6.045 -19.133 1.00 91.75 266 THR A N 1
ATOM 2042 C CA . THR A 1 266 ? 23.653 4.751 -18.866 1.00 91.75 266 THR A CA 1
ATOM 2043 C C . THR A 1 266 ? 22.353 4.637 -19.666 1.00 91.75 266 THR A C 1
ATOM 2045 O O . THR A 1 266 ? 21.526 5.546 -19.580 1.00 91.75 266 THR A O 1
ATOM 2048 N N . PRO A 1 267 ? 22.128 3.558 -20.432 1.00 93.00 267 PRO A N 1
ATOM 2049 C CA . PRO A 1 267 ? 20.866 3.358 -21.141 1.00 93.00 267 PRO A CA 1
ATOM 2050 C C . PRO A 1 267 ? 19.687 3.169 -20.170 1.00 93.00 267 PRO A C 1
ATOM 2052 O O . PRO A 1 267 ? 19.822 2.488 -19.154 1.00 93.00 267 PRO A O 1
ATOM 2055 N N . THR A 1 268 ? 18.526 3.750 -20.483 1.00 93.75 268 THR A N 1
ATOM 2056 C CA . THR A 1 268 ? 17.341 3.774 -19.592 1.00 93.75 268 THR A CA 1
ATOM 2057 C C . THR A 1 268 ? 16.314 2.685 -19.896 1.00 93.75 268 THR A C 1
ATOM 2059 O O . THR A 1 268 ? 15.533 2.295 -19.031 1.00 93.75 268 THR A O 1
ATOM 2062 N N . LEU A 1 269 ? 16.302 2.181 -21.130 1.00 94.19 269 LEU A N 1
ATOM 2063 C CA . LEU A 1 269 ? 15.344 1.174 -21.569 1.00 94.19 269 LEU A CA 1
ATOM 2064 C C . LEU A 1 269 ? 15.662 -0.268 -21.113 1.00 94.19 269 LEU A C 1
ATOM 2066 O O . LEU A 1 269 ? 14.698 -0.994 -20.867 1.00 94.19 269 LEU A O 1
ATOM 2070 N N . PRO A 1 270 ? 16.929 -0.714 -20.944 1.00 94.38 270 PRO A N 1
ATOM 2071 C CA . PRO A 1 270 ? 17.219 -2.065 -20.468 1.00 94.38 270 PRO A CA 1
ATOM 2072 C C . PRO A 1 270 ? 16.463 -2.444 -19.192 1.00 94.38 270 PRO A C 1
ATOM 2074 O O . PRO A 1 270 ? 16.174 -1.605 -18.339 1.00 94.38 270 PRO A O 1
ATOM 2077 N N . LYS A 1 271 ? 16.155 -3.737 -19.071 1.00 94.00 271 LYS A N 1
ATOM 2078 C CA . LYS A 1 271 ? 15.277 -4.365 -18.070 1.00 94.00 271 LYS A CA 1
ATOM 2079 C C . LYS A 1 271 ? 13.781 -4.055 -18.216 1.00 94.00 271 LYS A C 1
ATOM 2081 O O . LYS A 1 271 ? 12.984 -4.813 -17.671 1.00 94.00 271 LYS A O 1
ATOM 2086 N N . ASN A 1 272 ? 13.375 -2.987 -18.907 1.00 96.06 272 ASN A N 1
ATOM 2087 C CA . ASN A 1 272 ? 11.955 -2.735 -19.167 1.00 96.06 272 ASN A CA 1
ATOM 2088 C C . ASN A 1 272 ? 11.384 -3.733 -20.177 1.00 96.06 272 ASN A C 1
ATOM 2090 O O . ASN A 1 272 ? 12.119 -4.382 -20.914 1.00 96.06 272 ASN A O 1
ATOM 2094 N N . PHE A 1 273 ? 10.058 -3.802 -20.227 1.00 97.19 273 PHE A N 1
ATOM 2095 C CA . PHE A 1 273 ? 9.321 -4.593 -21.199 1.00 97.19 273 PHE A CA 1
ATOM 2096 C C . PHE A 1 273 ? 8.818 -3.706 -22.330 1.00 97.19 273 PHE A C 1
ATOM 2098 O O . PHE A 1 273 ? 8.306 -2.614 -22.077 1.00 97.19 273 PHE A O 1
ATOM 2105 N N . VAL A 1 274 ? 8.938 -4.177 -23.565 1.00 97.31 274 VAL A N 1
ATOM 2106 C CA . VAL A 1 274 ? 8.397 -3.495 -24.743 1.00 97.31 274 VAL A CA 1
ATOM 2107 C C . VAL A 1 274 ? 7.538 -4.443 -25.560 1.00 97.31 274 VAL A C 1
ATOM 2109 O O . 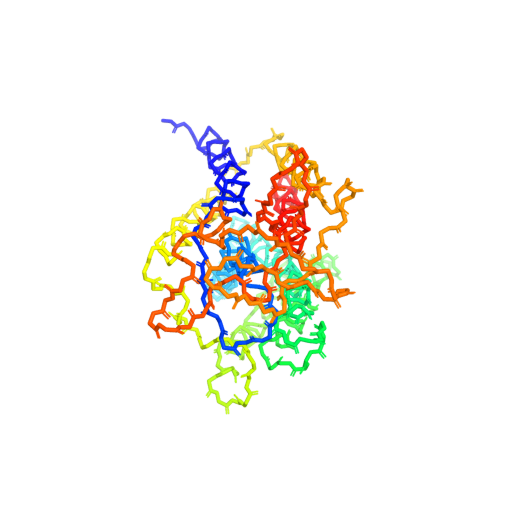VAL A 1 274 ? 7.737 -5.657 -25.543 1.00 97.31 274 VAL A O 1
ATOM 2112 N N . ALA A 1 275 ? 6.580 -3.874 -26.274 1.00 95.94 275 ALA A N 1
ATOM 2113 C CA . ALA A 1 275 ? 5.750 -4.575 -27.238 1.00 95.94 275 ALA A CA 1
ATOM 2114 C C . ALA A 1 275 ? 5.884 -3.920 -28.615 1.00 95.94 275 ALA A C 1
ATOM 2116 O O . ALA A 1 275 ? 6.205 -2.732 -28.722 1.00 95.94 275 ALA A O 1
ATOM 2117 N N . VAL A 1 276 ? 5.647 -4.718 -29.656 1.00 92.56 276 VAL A N 1
ATOM 2118 C CA . VAL A 1 276 ? 5.683 -4.284 -31.054 1.00 92.56 276 VAL A CA 1
ATOM 2119 C C . VAL A 1 276 ? 4.269 -4.359 -31.618 1.00 92.56 276 VAL A C 1
ATOM 2121 O O . VAL A 1 276 ? 3.657 -5.424 -31.620 1.00 92.56 276 VAL A O 1
ATOM 2124 N N . GLU A 1 277 ? 3.745 -3.238 -32.105 1.00 88.94 277 GLU A N 1
ATOM 2125 C CA . GLU A 1 277 ? 2.414 -3.164 -32.716 1.00 88.94 277 GLU A CA 1
ATOM 2126 C C . GLU A 1 277 ? 2.405 -2.137 -33.846 1.00 88.94 277 GLU A C 1
ATOM 2128 O O . GLU A 1 277 ? 2.955 -1.045 -33.712 1.00 88.94 277 GLU A O 1
ATOM 2133 N N . GLY A 1 278 ? 1.789 -2.484 -34.981 1.00 81.75 278 GLY A N 1
ATOM 2134 C CA . GLY A 1 278 ? 1.590 -1.546 -36.093 1.00 81.75 278 GLY A CA 1
ATOM 2135 C C . GLY A 1 278 ? 2.882 -0.953 -36.673 1.00 81.75 278 GLY A C 1
ATOM 2136 O O . GLY A 1 278 ? 2.847 0.131 -37.244 1.00 81.75 278 GLY A O 1
ATOM 2137 N N . GLY A 1 279 ? 4.023 -1.631 -36.502 1.00 80.75 279 GLY A N 1
ATOM 2138 C CA . GLY A 1 279 ? 5.347 -1.134 -36.898 1.00 80.75 279 GLY A CA 1
ATOM 2139 C C . GLY A 1 279 ? 6.023 -0.205 -35.879 1.00 80.75 279 GLY A C 1
ATOM 2140 O O . GLY A 1 279 ? 7.144 0.234 -36.125 1.00 80.75 279 GLY A O 1
ATOM 2141 N N . GLY A 1 280 ? 5.380 0.078 -34.742 1.00 87.94 280 GLY A N 1
ATOM 2142 C CA . GLY A 1 280 ? 5.941 0.835 -33.623 1.00 87.94 280 GLY A CA 1
ATOM 2143 C C . GLY A 1 280 ? 6.391 -0.054 -32.461 1.00 87.94 280 GLY A C 1
ATOM 2144 O O . GLY A 1 280 ? 5.979 -1.208 -32.342 1.00 87.94 280 GLY A O 1
ATOM 2145 N N . VAL A 1 281 ? 7.226 0.509 -31.586 1.00 94.44 281 VAL A N 1
ATOM 2146 C CA . VAL A 1 281 ? 7.665 -0.109 -30.326 1.00 94.44 281 VAL A CA 1
ATOM 2147 C C . VAL A 1 281 ? 7.170 0.763 -29.183 1.00 94.44 281 VAL A C 1
ATOM 2149 O O . VAL A 1 281 ? 7.334 1.980 -29.228 1.00 94.44 281 VAL A O 1
ATOM 2152 N N . PHE A 1 282 ? 6.571 0.167 -28.157 1.00 95.12 282 PHE A N 1
ATOM 2153 C CA . PHE A 1 282 ? 6.073 0.919 -27.008 1.00 95.12 282 PHE A CA 1
ATOM 2154 C C . PHE A 1 282 ? 6.407 0.245 -25.683 1.00 95.12 282 PHE A C 1
ATOM 2156 O O . PHE A 1 282 ? 6.549 -0.973 -25.579 1.00 95.12 282 PHE A O 1
ATOM 2163 N N . LEU A 1 283 ? 6.543 1.080 -24.655 1.00 96.44 283 LEU A N 1
ATOM 2164 C CA . LEU A 1 283 ? 6.881 0.664 -23.304 1.00 96.44 283 LEU A CA 1
ATOM 2165 C C . LEU A 1 283 ? 5.670 0.018 -22.632 1.00 96.44 283 LEU A C 1
ATOM 2167 O O . LEU A 1 283 ? 4.614 0.638 -22.506 1.00 96.44 283 LEU A O 1
ATOM 2171 N N . VAL A 1 284 ? 5.851 -1.194 -22.121 1.00 96.94 284 VAL A N 1
ATOM 2172 C CA . VAL A 1 284 ? 4.828 -1.913 -21.366 1.00 96.94 284 VAL A CA 1
ATOM 2173 C C . VAL A 1 284 ? 5.145 -1.847 -19.877 1.00 96.94 284 VAL A C 1
ATOM 2175 O O . VAL A 1 284 ? 6.260 -2.125 -19.424 1.00 96.94 284 VAL A O 1
ATOM 2178 N N . ARG A 1 285 ? 4.154 -1.430 -19.081 1.00 96.75 285 ARG A N 1
ATOM 2179 C CA . ARG A 1 285 ? 4.292 -1.400 -17.621 1.00 96.75 285 ARG A CA 1
ATOM 2180 C C . ARG A 1 285 ? 4.309 -2.817 -17.082 1.00 96.75 285 ARG A C 1
ATOM 2182 O O . ARG A 1 285 ? 3.565 -3.674 -17.556 1.00 96.75 285 ARG A O 1
ATOM 2189 N N . HIS A 1 286 ? 5.137 -3.051 -16.071 1.00 97.31 286 HIS A N 1
ATOM 2190 C CA . HIS A 1 286 ? 5.236 -4.363 -15.457 1.00 97.31 286 HIS A CA 1
ATOM 2191 C C . HIS A 1 286 ? 3.881 -4.823 -14.892 1.00 97.31 286 HIS A C 1
ATOM 2193 O O . HIS A 1 286 ? 3.219 -4.066 -14.178 1.00 97.31 286 HIS A O 1
ATOM 2199 N N . PHE A 1 287 ? 3.481 -6.068 -15.178 1.00 96.94 287 PHE A N 1
ATOM 2200 C CA . PHE A 1 287 ? 2.153 -6.592 -14.832 1.00 96.94 287 PHE A CA 1
ATOM 2201 C C . PHE A 1 287 ? 1.832 -6.476 -13.333 1.00 96.94 287 PHE A C 1
ATOM 2203 O O . PHE A 1 287 ? 0.676 -6.283 -12.950 1.00 96.94 287 PHE A O 1
ATOM 2210 N N . SER A 1 288 ? 2.859 -6.563 -12.477 1.00 97.19 288 SER A N 1
ATOM 2211 C CA . SER A 1 288 ? 2.696 -6.493 -11.022 1.00 97.19 288 SER A CA 1
ATOM 2212 C C . SER A 1 288 ? 2.052 -5.190 -10.555 1.00 97.19 288 SER A C 1
ATOM 2214 O O . SER A 1 288 ? 1.280 -5.235 -9.602 1.00 97.19 288 SER A O 1
ATOM 2216 N N . ALA A 1 289 ? 2.288 -4.064 -11.240 1.00 97.75 289 ALA A N 1
ATOM 2217 C CA . ALA A 1 289 ? 1.673 -2.781 -10.895 1.00 97.75 289 ALA A CA 1
ATOM 2218 C C . ALA A 1 289 ? 0.140 -2.856 -10.960 1.00 97.75 289 ALA A C 1
ATOM 2220 O O . ALA A 1 289 ? -0.556 -2.354 -10.076 1.00 97.75 289 ALA A O 1
ATOM 2221 N N . TYR A 1 290 ? -0.397 -3.553 -11.959 1.00 98.38 290 TYR A N 1
ATOM 2222 C CA . TYR A 1 290 ? -1.833 -3.731 -12.141 1.00 98.38 290 TYR A CA 1
ATOM 2223 C C . TYR A 1 290 ? -2.415 -4.790 -11.198 1.00 98.38 290 TYR A C 1
ATOM 2225 O O . TYR A 1 290 ? -3.436 -4.537 -10.559 1.00 98.38 290 TYR A O 1
ATOM 2233 N N . VAL A 1 291 ? -1.733 -5.930 -11.027 1.00 98.44 291 VAL A N 1
ATOM 2234 C CA . VAL A 1 291 ? -2.142 -6.977 -10.068 1.00 98.44 291 VAL A CA 1
ATOM 2235 C C . VAL A 1 291 ? -2.217 -6.409 -8.650 1.00 98.44 291 VAL A C 1
ATOM 2237 O O . VAL A 1 291 ? -3.227 -6.566 -7.964 1.00 98.44 291 VAL A O 1
ATOM 2240 N N . ASN A 1 292 ? -1.188 -5.678 -8.220 1.00 98.62 292 ASN A N 1
ATOM 2241 C CA . ASN A 1 292 ? -1.149 -5.064 -6.896 1.00 98.62 292 ASN A CA 1
ATOM 2242 C C . ASN A 1 292 ? -2.166 -3.934 -6.731 1.00 98.62 292 ASN A C 1
ATOM 2244 O O . ASN A 1 292 ? -2.617 -3.699 -5.610 1.00 98.62 292 ASN A O 1
ATOM 2248 N N . THR A 1 293 ? -2.563 -3.269 -7.817 1.00 98.81 293 THR A N 1
ATOM 2249 C CA . THR A 1 293 ? -3.653 -2.281 -7.807 1.00 98.81 293 THR A CA 1
ATOM 2250 C C . THR A 1 293 ? -5.019 -2.952 -7.673 1.00 98.81 293 THR A C 1
ATOM 2252 O O . THR A 1 293 ? -5.849 -2.510 -6.880 1.00 98.81 293 THR A O 1
ATOM 2255 N N . ALA A 1 294 ? -5.257 -4.063 -8.374 1.00 98.75 294 ALA A N 1
ATOM 2256 C CA . ALA A 1 294 ? -6.488 -4.836 -8.225 1.00 98.75 294 ALA A CA 1
ATOM 2257 C C . ALA A 1 294 ? -6.625 -5.404 -6.802 1.00 98.75 294 ALA A C 1
ATOM 2259 O O . ALA A 1 294 ? -7.679 -5.270 -6.175 1.00 98.75 294 ALA A O 1
ATOM 2260 N N . LEU A 1 295 ? -5.537 -5.960 -6.256 1.00 98.69 295 LEU A N 1
ATOM 2261 C CA . LEU A 1 295 ? -5.476 -6.403 -4.862 1.00 98.69 295 LEU A CA 1
ATOM 2262 C C . LEU A 1 295 ? -5.700 -5.236 -3.899 1.00 98.69 295 LEU A C 1
ATOM 2264 O O . LEU A 1 295 ? -6.512 -5.356 -2.988 1.00 98.69 295 LEU A O 1
ATOM 2268 N N . TYR A 1 296 ? -5.048 -4.094 -4.117 1.00 98.81 296 TYR A N 1
ATOM 2269 C CA . TYR A 1 296 ? -5.239 -2.897 -3.297 1.00 98.81 296 TYR A CA 1
ATOM 2270 C C . TYR A 1 296 ? -6.720 -2.540 -3.177 1.00 98.81 296 TYR A C 1
ATOM 2272 O O . TYR A 1 296 ? -7.259 -2.451 -2.073 1.00 98.81 296 TYR A O 1
ATOM 2280 N N . PHE A 1 297 ? -7.407 -2.428 -4.310 1.00 98.81 297 PHE A N 1
ATOM 2281 C CA . PHE A 1 297 ? -8.822 -2.099 -4.332 1.00 98.81 297 PHE A CA 1
ATOM 2282 C C . PHE A 1 297 ? -9.698 -3.160 -3.657 1.00 98.81 297 PHE A C 1
ATOM 2284 O O . PHE A 1 297 ? -10.609 -2.802 -2.910 1.00 98.81 297 PHE A O 1
ATOM 2291 N N . ALA A 1 298 ? -9.403 -4.450 -3.830 1.00 98.62 298 ALA A N 1
ATOM 2292 C CA . ALA A 1 298 ? -10.113 -5.514 -3.119 1.00 98.62 298 ALA A CA 1
ATOM 2293 C C . ALA A 1 298 ? -9.957 -5.393 -1.591 1.00 98.62 298 ALA A C 1
ATOM 2295 O O . ALA A 1 298 ? -10.935 -5.514 -0.849 1.00 98.62 298 ALA A O 1
ATOM 2296 N N . PHE A 1 299 ? -8.752 -5.093 -1.106 1.00 98.62 299 PHE A N 1
ATOM 2297 C CA . PHE A 1 299 ? -8.487 -4.922 0.322 1.00 98.62 299 PHE A CA 1
ATOM 2298 C C . PHE A 1 299 ? -9.149 -3.658 0.888 1.00 98.62 299 PHE A C 1
ATOM 2300 O O . PHE A 1 299 ? -9.774 -3.721 1.947 1.00 98.62 299 PHE A O 1
ATOM 2307 N N . ILE A 1 300 ? -9.110 -2.524 0.183 1.00 98.25 300 ILE A N 1
ATOM 2308 C CA . ILE A 1 300 ? -9.808 -1.312 0.639 1.00 98.25 300 ILE A CA 1
ATOM 2309 C C . ILE A 1 300 ? -11.334 -1.492 0.596 1.00 98.25 300 ILE A C 1
ATOM 2311 O O . ILE A 1 300 ? -12.028 -1.066 1.521 1.00 98.25 300 ILE A O 1
ATOM 2315 N N . PHE A 1 301 ? -11.876 -2.208 -0.393 1.00 98.19 301 PHE A N 1
ATOM 2316 C CA . PHE A 1 301 ? -13.288 -2.601 -0.403 1.00 98.19 301 PHE A CA 1
ATOM 2317 C C . PHE A 1 301 ? -13.676 -3.372 0.865 1.00 98.19 301 PHE A C 1
ATOM 2319 O O . PHE A 1 301 ? -14.673 -3.038 1.515 1.00 98.19 301 PHE A O 1
ATOM 2326 N N . ILE A 1 302 ? -12.875 -4.371 1.252 1.00 97.56 302 ILE A N 1
ATOM 2327 C CA . ILE A 1 302 ? -13.100 -5.148 2.477 1.00 97.56 302 ILE A CA 1
ATOM 2328 C C . ILE A 1 302 ? -13.034 -4.237 3.710 1.00 97.56 302 ILE A C 1
ATOM 2330 O O . ILE A 1 302 ? -13.884 -4.363 4.592 1.00 97.56 302 ILE A O 1
ATOM 2334 N N . LEU A 1 303 ? -12.107 -3.275 3.759 1.00 96.88 303 LEU A N 1
ATOM 2335 C CA . LEU A 1 303 ? -12.008 -2.311 4.862 1.00 96.88 303 LEU A CA 1
ATOM 2336 C C . LEU A 1 303 ? -13.296 -1.487 5.019 1.00 96.88 303 LEU A C 1
ATOM 2338 O O . LEU A 1 303 ? -13.819 -1.353 6.129 1.00 96.88 303 LEU A O 1
ATOM 2342 N N . LEU A 1 304 ? -13.854 -0.988 3.910 1.00 96.31 304 LEU A N 1
ATOM 2343 C CA . LEU A 1 304 ? -15.137 -0.278 3.912 1.00 96.31 304 LEU A CA 1
ATOM 2344 C C . LEU A 1 304 ? -16.276 -1.189 4.394 1.00 96.31 304 LEU A C 1
ATOM 2346 O O . LEU A 1 304 ? -17.119 -0.756 5.180 1.00 96.31 304 LEU A O 1
ATOM 2350 N N . LYS A 1 305 ? -16.288 -2.465 3.987 1.00 95.88 305 LYS A N 1
ATOM 2351 C CA . LYS A 1 305 ? -17.285 -3.446 4.449 1.00 95.88 305 LYS A CA 1
ATOM 2352 C C . LYS A 1 305 ? -17.169 -3.774 5.930 1.00 95.88 305 LYS A C 1
ATOM 2354 O O . LYS A 1 305 ? -18.198 -3.906 6.593 1.00 95.88 305 LYS A O 1
ATOM 2359 N N . ILE A 1 306 ? -15.956 -3.863 6.468 1.00 93.38 306 ILE A N 1
ATOM 2360 C CA . ILE A 1 306 ? -15.733 -3.992 7.913 1.00 93.38 306 ILE A CA 1
ATOM 2361 C C . ILE A 1 306 ? -16.315 -2.771 8.623 1.00 93.38 306 ILE A C 1
ATOM 2363 O O . ILE A 1 306 ? -17.082 -2.929 9.573 1.00 93.38 306 ILE A O 1
ATOM 2367 N N . ARG A 1 307 ? -16.045 -1.560 8.120 1.00 93.38 307 ARG A N 1
ATOM 2368 C CA . ARG A 1 307 ? -16.590 -0.338 8.719 1.00 93.38 307 ARG A CA 1
ATOM 2369 C C . ARG A 1 307 ? -18.115 -0.272 8.679 1.00 93.38 307 ARG A C 1
ATOM 2371 O O . ARG A 1 307 ? -18.718 0.230 9.622 1.00 93.38 307 ARG A O 1
ATOM 2378 N N . GLU A 1 308 ? -18.746 -0.751 7.608 1.00 91.75 308 GLU A N 1
ATOM 2379 C CA . GLU A 1 308 ? -20.210 -0.785 7.481 1.00 91.75 308 GLU A CA 1
ATOM 2380 C C . GLU A 1 308 ? -20.886 -1.674 8.540 1.00 91.75 308 GLU A C 1
ATOM 2382 O O . GLU A 1 308 ? -22.041 -1.400 8.890 1.00 91.75 308 GLU A O 1
ATOM 2387 N N . ARG A 1 309 ? -20.177 -2.710 9.019 1.00 88.44 309 ARG A N 1
ATOM 2388 C CA . ARG A 1 309 ? -20.642 -3.698 10.009 1.00 88.44 309 ARG A CA 1
ATOM 2389 C C . ARG A 1 309 ? -20.379 -3.295 11.468 1.00 88.44 309 ARG A C 1
ATOM 2391 O O . ARG A 1 309 ? -21.047 -3.843 12.339 1.00 88.44 309 ARG A O 1
ATOM 2398 N N . LEU A 1 310 ? -19.436 -2.383 11.719 1.00 86.25 310 LEU A N 1
ATOM 2399 C CA . LEU A 1 310 ? -19.148 -1.790 13.039 1.00 86.25 310 LEU A CA 1
ATOM 2400 C C . LEU A 1 310 ? -20.041 -0.577 13.349 1.00 86.25 310 LEU A C 1
ATOM 2402 O O . LEU A 1 310 ? -20.333 -0.348 14.543 1.00 86.25 310 LEU A O 1
#

Organism: Pyrobaculum oguniense (strain DSM 13380 / JCM 10595 / TE7) (NCBI:txid698757)

pLDDT: mean 94.85, std 4.64, range [73.06, 98.81]

Secondary structure (DSSP, 8-state):
--HHHHHHHHHHHHHHHHHHHHHHS---SS-SSSS-GGGGGGHHHHHHHHHHHHHHHHHHHHHHHHHHHH---HHHHHHHHHHHHHHHHHHHHHHHHHHHHHHHHTSSS----HHHHHHHHHHHHHTTHHHHHHH-SSHHHHHHHHHHHHHHHTHHHHHHHHHHHHS--SSPPTTTTS-HHHHHHHHHHHHHHHHHHHHHHH---TTTHHHHHHHHHHHHHTTHHHHHS--EEEEEE-SS-EEETTS-EE-S-GGGTSSSSEETTEESSTTSEEEEETTEEEEEPPHHHHHHHHHHHHHHHHHHHHHHH-

Radius of gyration: 21.64 Å; chains: 1; bounding box: 48×35×69 Å